Protein AF-A0A522IJ16-F1 (afdb_monomer_lite)

Foldseek 3Di:
DDDDDDDDDDDDPDPDPPPVPALLCVCVVDVVLVVQQPPPPAQVVPDDPLQCVVVVVLCVPFPADPVLLVVLSGRWRKGKDWDFLVVLLVSVQVLVVVVCVVPPDDDDPDRVLVVLLVVADQDPADPPSGHAFEAANGPEGGLDQSNVSSNCVVVVPRIGIHMRTPVVSSVVSSVVSCVVPCPDDDDDDDVPVSRDHPDRPPPD

pLDDT: mean 70.95, std 18.94, range [29.95, 93.25]

Structure (mmCIF, N/CA/C/O backbone):
data_AF-A0A522IJ16-F1
#
_entry.id   AF-A0A522IJ16-F1
#
loop_
_atom_site.group_PDB
_atom_site.id
_atom_site.type_symbol
_atom_site.label_atom_id
_atom_site.label_alt_id
_atom_site.label_comp_id
_atom_site.label_asym_id
_atom_site.label_entity_id
_atom_site.label_seq_id
_atom_site.pdbx_PDB_ins_code
_atom_site.Cartn_x
_atom_site.Cartn_y
_atom_site.Cartn_z
_atom_site.occupancy
_atom_site.B_iso_or_equiv
_atom_site.auth_seq_id
_atom_site.auth_comp_id
_atom_site.auth_asym_id
_atom_site.auth_atom_id
_atom_site.pdbx_PDB_model_num
ATOM 1 N N . MET A 1 1 ? 36.813 -36.414 56.634 1.00 36.94 1 MET A N 1
ATOM 2 C CA . MET A 1 1 ? 36.873 -37.207 55.386 1.00 36.94 1 MET A CA 1
ATOM 3 C C . MET A 1 1 ? 35.462 -37.205 54.805 1.00 36.94 1 MET A C 1
ATOM 5 O O . MET A 1 1 ? 34.571 -37.672 55.492 1.00 36.94 1 MET A O 1
ATOM 9 N N . HIS A 1 2 ? 35.191 -36.342 53.813 1.00 34.03 2 HIS A N 1
ATOM 10 C CA . HIS A 1 2 ? 35.091 -36.705 52.377 1.00 34.03 2 HIS A CA 1
ATOM 11 C C . HIS A 1 2 ? 33.813 -37.549 52.124 1.00 34.03 2 HIS A C 1
ATOM 13 O O . HIS A 1 2 ? 33.687 -38.596 52.734 1.00 34.03 2 HIS A O 1
ATOM 19 N N . THR A 1 3 ? 32.799 -37.188 51.321 1.00 37.34 3 THR A N 1
ATOM 20 C CA . THR A 1 3 ? 32.792 -36.503 50.014 1.00 37.34 3 THR A CA 1
ATOM 21 C C . THR A 1 3 ? 31.362 -36.110 49.573 1.00 37.34 3 THR A C 1
ATOM 23 O O . THR A 1 3 ? 30.386 -36.773 49.904 1.00 37.34 3 THR A O 1
ATOM 26 N N . THR A 1 4 ? 31.303 -35.034 48.786 1.00 39.72 4 THR A N 1
ATOM 27 C CA . THR A 1 4 ? 30.224 -34.382 48.013 1.00 39.72 4 THR A CA 1
ATOM 28 C C . THR A 1 4 ? 29.735 -35.141 46.758 1.00 39.72 4 THR A C 1
ATOM 30 O O . THR A 1 4 ? 30.566 -35.746 46.089 1.00 39.72 4 THR A O 1
ATOM 33 N N . ARG A 1 5 ? 28.454 -34.969 46.354 1.00 33.03 5 ARG A N 1
ATOM 34 C CA . ARG A 1 5 ? 27.893 -34.709 44.977 1.00 33.03 5 ARG A CA 1
ATOM 35 C C . ARG A 1 5 ? 26.446 -35.240 44.875 1.00 33.03 5 ARG A C 1
ATOM 37 O O . ARG A 1 5 ? 26.219 -36.391 45.206 1.00 33.03 5 ARG A O 1
ATOM 44 N N . ASN A 1 6 ? 25.417 -34.427 44.609 1.00 35.53 6 ASN A N 1
ATOM 45 C CA . ASN A 1 6 ? 25.005 -33.665 43.404 1.00 35.53 6 ASN A CA 1
ATOM 46 C C . ASN A 1 6 ? 24.199 -34.466 42.364 1.00 35.53 6 ASN A C 1
ATOM 48 O O . ASN A 1 6 ? 24.673 -35.476 41.857 1.00 35.53 6 ASN A O 1
ATOM 52 N N . GLY A 1 7 ? 23.076 -33.862 41.947 1.00 29.95 7 GLY A N 1
ATOM 53 C CA . GLY A 1 7 ? 22.317 -34.140 40.719 1.00 29.95 7 GLY A CA 1
ATOM 54 C C . GLY A 1 7 ? 20.888 -34.608 41.024 1.00 29.95 7 GLY A C 1
ATOM 55 O O . GLY A 1 7 ? 20.718 -35.570 41.750 1.00 29.95 7 GLY A O 1
ATOM 56 N N . GLN A 1 8 ? 19.800 -34.021 40.529 1.00 34.81 8 GLN A N 1
ATOM 57 C CA . GLN A 1 8 ? 19.629 -33.010 39.493 1.00 34.81 8 GLN A CA 1
ATOM 58 C C . GLN A 1 8 ? 18.161 -32.553 39.591 1.00 34.81 8 GLN A C 1
ATOM 60 O O . GLN A 1 8 ? 17.248 -33.356 39.412 1.00 34.81 8 GLN A O 1
ATOM 65 N N . VAL A 1 9 ? 17.925 -31.288 39.946 1.00 38.62 9 VAL A N 1
ATOM 66 C CA . VAL A 1 9 ? 16.587 -30.679 39.924 1.00 38.62 9 VAL A CA 1
ATOM 67 C C . VAL 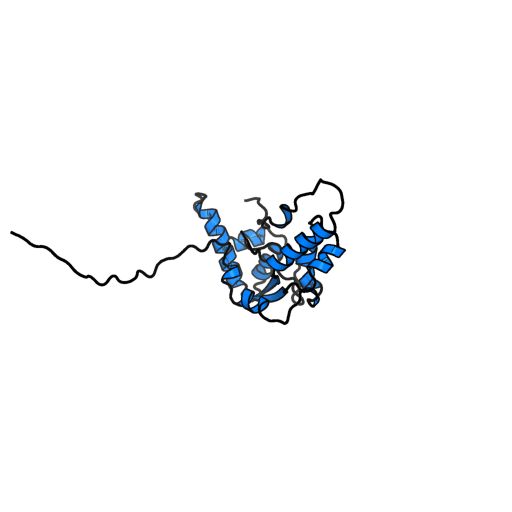A 1 9 ? 16.238 -30.431 38.460 1.00 38.62 9 VAL A C 1
ATOM 69 O O . VAL A 1 9 ? 17.007 -29.788 37.744 1.00 38.62 9 VAL A O 1
ATOM 72 N N . GLY A 1 10 ? 15.108 -30.979 38.012 1.00 32.16 10 GLY A N 1
ATOM 73 C CA . GLY A 1 10 ? 14.567 -30.738 36.680 1.00 32.16 10 GLY A CA 1
ATOM 74 C C . GLY A 1 10 ? 14.309 -29.248 36.483 1.00 32.16 10 GLY A C 1
ATOM 75 O O . GLY A 1 10 ? 13.382 -28.687 37.061 1.00 32.16 10 GLY A O 1
ATOM 76 N N . LEU A 1 11 ? 15.159 -28.610 35.682 1.00 34.31 11 LEU A N 1
ATOM 77 C CA . LEU A 1 11 ? 14.944 -27.262 35.181 1.00 34.31 11 LEU A CA 1
ATOM 78 C C . LEU A 1 11 ? 13.770 -27.303 34.201 1.00 34.31 11 LEU A C 1
ATOM 80 O O . LEU A 1 11 ? 13.870 -27.843 33.102 1.00 34.31 11 LEU A O 1
ATOM 84 N N . ILE A 1 12 ? 12.653 -26.730 34.635 1.00 39.81 12 ILE A N 1
ATOM 85 C CA . ILE A 1 12 ? 11.551 -26.296 33.781 1.00 39.81 12 ILE A CA 1
ATOM 86 C C . ILE A 1 12 ? 12.147 -25.305 32.769 1.00 39.81 12 ILE A C 1
ATOM 88 O O . ILE A 1 12 ? 12.744 -24.315 33.201 1.00 39.81 12 ILE A O 1
ATOM 92 N N . PRO A 1 13 ? 12.031 -25.508 31.446 1.00 33.66 13 PRO A N 1
ATOM 93 C CA . PRO A 1 13 ? 12.407 -24.463 30.513 1.00 33.66 13 PRO A CA 1
ATOM 94 C C . PRO A 1 13 ? 11.393 -23.323 30.644 1.00 33.66 13 PRO A C 1
ATOM 96 O O . PRO A 1 13 ? 10.226 -23.455 30.271 1.00 33.66 13 PRO A O 1
ATOM 99 N N . SER A 1 14 ? 11.855 -22.209 31.219 1.00 32.25 14 SER A N 1
ATOM 100 C CA . SER A 1 14 ? 11.163 -20.924 31.262 1.00 32.25 14 SER A CA 1
ATOM 101 C C . SER A 1 14 ? 10.708 -20.520 29.863 1.00 32.25 14 SER A C 1
ATOM 103 O O . SER A 1 14 ? 11.465 -19.988 29.052 1.00 32.25 14 SER A O 1
ATOM 105 N N . ARG A 1 15 ? 9.423 -20.744 29.603 1.00 38.94 15 ARG A N 1
ATOM 106 C CA . ARG A 1 15 ? 8.639 -20.046 28.593 1.00 38.94 15 ARG A CA 1
ATOM 107 C C . ARG A 1 15 ? 8.547 -18.594 29.050 1.00 38.94 15 ARG A C 1
ATOM 109 O O . ARG A 1 15 ? 7.742 -18.314 29.923 1.00 38.94 15 ARG A O 1
ATOM 116 N N . ASN A 1 16 ? 9.463 -17.748 28.577 1.00 38.44 16 ASN A N 1
ATOM 117 C CA . ASN A 1 16 ? 9.361 -16.282 28.482 1.00 38.44 16 ASN A CA 1
ATOM 118 C C . ASN A 1 16 ? 10.686 -15.713 27.947 1.00 38.44 16 ASN A C 1
ATOM 120 O O . ASN A 1 16 ? 11.332 -14.880 28.574 1.00 38.44 16 ASN A O 1
ATOM 124 N N . GLN A 1 17 ? 11.104 -16.158 26.761 1.00 33.03 17 GLN A N 1
ATOM 125 C CA . GLN A 1 17 ? 11.897 -15.288 25.898 1.00 33.03 17 GLN A CA 1
ATOM 126 C C . GLN A 1 17 ? 10.906 -14.547 25.012 1.00 33.03 17 GLN A C 1
ATOM 128 O O . GLN A 1 17 ? 10.634 -14.935 23.882 1.00 33.03 17 GLN A O 1
ATOM 133 N N . SER A 1 18 ? 10.329 -13.487 25.578 1.00 42.16 18 SER A N 1
ATOM 134 C CA . SER A 1 18 ? 9.818 -12.393 24.766 1.00 42.16 18 SER A CA 1
ATOM 135 C C . SER A 1 18 ? 11.054 -11.697 24.207 1.00 42.16 18 SER A C 1
ATOM 137 O O . SER A 1 18 ? 11.568 -10.735 24.774 1.00 42.16 18 SER A O 1
ATOM 139 N N . THR A 1 19 ? 11.629 -12.268 23.147 1.00 35.78 19 THR A N 1
ATOM 140 C CA . THR A 1 19 ? 12.484 -11.488 22.266 1.00 35.78 19 THR A CA 1
ATOM 141 C C . THR A 1 19 ? 11.562 -10.419 21.723 1.00 35.78 19 THR A C 1
ATOM 143 O O . THR A 1 19 ? 10.692 -10.733 20.911 1.00 35.78 19 THR A O 1
ATOM 146 N N . ALA A 1 20 ? 11.692 -9.197 22.238 1.00 40.16 20 ALA A N 1
ATOM 147 C CA . ALA A 1 20 ? 11.126 -8.019 21.616 1.00 40.16 20 ALA A CA 1
ATOM 148 C C . ALA A 1 20 ? 11.633 -8.026 20.174 1.00 40.16 20 ALA A C 1
ATOM 150 O O . ALA A 1 20 ? 12.765 -7.628 19.895 1.00 40.16 20 ALA A O 1
ATOM 151 N N . GLN A 1 21 ? 10.841 -8.607 19.270 1.00 42.06 21 GLN A N 1
ATOM 152 C CA . GLN A 1 21 ? 11.113 -8.485 17.860 1.00 42.06 21 GLN A CA 1
ATOM 153 C C . GLN A 1 21 ? 11.040 -6.989 17.601 1.00 42.06 21 GLN A C 1
ATOM 155 O O . GLN A 1 21 ? 10.051 -6.356 17.988 1.00 42.06 21 GLN A O 1
ATOM 160 N N . PRO A 1 22 ? 12.094 -6.390 17.030 1.00 43.59 22 PRO A N 1
ATOM 161 C CA . PRO A 1 22 ? 12.022 -4.989 16.696 1.00 43.59 22 PRO A CA 1
ATOM 162 C C . PRO A 1 22 ? 10.791 -4.810 15.806 1.00 43.59 22 PRO A C 1
ATOM 164 O O . PRO A 1 22 ? 10.509 -5.654 14.949 1.00 43.59 22 PRO A O 1
ATOM 167 N N . ALA A 1 23 ? 10.067 -3.706 15.985 1.00 47.56 23 ALA A N 1
ATOM 168 C CA . ALA A 1 23 ? 8.929 -3.344 15.141 1.00 47.56 23 ALA A CA 1
ATOM 169 C C . ALA A 1 23 ? 9.292 -3.262 13.638 1.00 47.56 23 ALA A C 1
ATOM 171 O O . ALA A 1 23 ? 8.434 -2.987 12.819 1.00 47.56 23 ALA A O 1
ATOM 172 N N . SER A 1 24 ? 10.550 -3.522 13.262 1.00 47.50 24 SER A N 1
ATOM 173 C CA . SER A 1 24 ? 11.057 -3.731 11.907 1.00 47.50 24 SER A CA 1
ATOM 174 C C . SER A 1 24 ? 10.927 -5.169 11.364 1.00 47.50 24 SER A C 1
ATOM 176 O O . SER A 1 24 ? 11.396 -5.426 10.263 1.00 47.50 24 SER A O 1
ATOM 178 N N . ALA A 1 25 ? 10.351 -6.126 12.105 1.00 57.16 25 ALA A N 1
ATOM 179 C CA . ALA A 1 25 ? 10.204 -7.525 11.662 1.00 57.16 25 ALA A CA 1
ATOM 180 C C . ALA A 1 25 ? 8.749 -8.023 11.591 1.00 57.16 25 ALA A C 1
ATOM 182 O O . ALA A 1 25 ? 8.512 -9.152 11.163 1.00 57.16 25 ALA A O 1
ATOM 183 N N . TRP A 1 26 ? 7.765 -7.202 11.972 1.00 63.16 26 TRP A N 1
ATOM 184 C CA . TRP A 1 26 ? 6.361 -7.633 12.028 1.00 63.16 26 TRP A CA 1
ATOM 185 C C . TRP A 1 26 ? 5.838 -8.086 10.659 1.00 63.16 26 TRP A C 1
ATOM 187 O O . TRP A 1 26 ? 5.116 -9.074 10.570 1.00 63.16 26 TRP A O 1
ATOM 197 N N . LEU A 1 27 ? 6.261 -7.403 9.589 1.00 62.72 27 LEU A N 1
ATOM 198 C CA . LEU A 1 27 ? 5.858 -7.720 8.225 1.00 62.72 27 LEU A CA 1
ATOM 199 C C . LEU A 1 27 ? 6.423 -9.066 7.759 1.00 62.72 27 LEU A C 1
ATOM 201 O O . LEU A 1 27 ? 5.730 -9.830 7.095 1.00 62.72 27 LEU A O 1
ATOM 205 N N . LEU A 1 28 ? 7.657 -9.377 8.168 1.00 58.66 28 LEU A N 1
ATOM 206 C CA . LEU A 1 28 ? 8.299 -10.672 7.926 1.00 58.66 28 LEU A CA 1
ATOM 207 C C . LEU A 1 28 ? 7.640 -11.799 8.739 1.00 58.66 28 LEU A C 1
ATOM 209 O O . LEU A 1 28 ? 7.697 -12.956 8.336 1.00 58.66 28 LEU A O 1
ATOM 213 N N . GLY A 1 29 ? 7.000 -11.466 9.864 1.00 61.59 29 GLY A N 1
ATOM 214 C CA . GLY A 1 29 ? 6.191 -12.387 10.666 1.00 61.59 29 GLY A CA 1
ATOM 215 C C . GLY A 1 29 ? 4.735 -12.523 10.204 1.00 61.59 29 GLY A C 1
ATOM 216 O O . GLY A 1 29 ? 4.014 -13.373 10.726 1.00 61.59 29 GLY A O 1
ATOM 217 N N . TYR A 1 30 ? 4.278 -11.714 9.240 1.00 70.25 30 TYR A N 1
ATOM 218 C CA . TYR A 1 30 ? 2.892 -11.733 8.783 1.00 70.25 30 TYR A CA 1
ATOM 219 C C . TYR A 1 30 ? 2.711 -12.743 7.647 1.00 70.25 30 TYR A C 1
ATOM 221 O O . TYR A 1 30 ? 2.973 -12.451 6.479 1.00 70.25 30 TYR A O 1
ATOM 229 N N . ALA A 1 31 ? 2.236 -13.942 7.995 1.00 72.19 31 ALA A N 1
ATOM 230 C CA . ALA A 1 31 ? 2.107 -15.067 7.066 1.00 72.19 31 ALA A CA 1
ATOM 231 C C . ALA A 1 31 ? 1.357 -14.698 5.777 1.00 72.19 31 ALA A C 1
ATOM 233 O O . ALA A 1 31 ? 1.830 -15.012 4.694 1.00 72.19 31 ALA A O 1
ATOM 234 N N . ALA A 1 32 ? 0.262 -13.935 5.864 1.00 72.94 32 ALA A N 1
ATOM 235 C CA . ALA A 1 32 ? -0.500 -13.546 4.678 1.00 72.94 32 ALA A CA 1
ATOM 236 C C . ALA A 1 32 ? 0.289 -12.646 3.705 1.00 72.94 32 ALA A C 1
ATOM 238 O O . ALA A 1 32 ? 0.038 -12.698 2.505 1.00 72.94 32 ALA A O 1
ATOM 239 N N . PHE A 1 33 ? 1.259 -11.856 4.184 1.00 75.94 33 PHE A N 1
ATOM 240 C CA . PHE A 1 33 ? 2.145 -11.079 3.311 1.00 75.94 33 PHE A CA 1
ATOM 241 C C . PHE A 1 33 ? 3.130 -11.991 2.576 1.00 75.94 33 PHE A C 1
ATOM 243 O O . PHE A 1 33 ? 3.295 -11.878 1.362 1.00 75.94 33 PHE A O 1
ATOM 250 N N . HIS A 1 34 ? 3.753 -12.924 3.299 1.00 75.94 34 HIS A N 1
ATOM 251 C CA . HIS A 1 34 ? 4.685 -13.879 2.708 1.00 75.94 34 HIS A CA 1
ATOM 252 C C . HIS A 1 34 ? 3.973 -14.827 1.734 1.00 75.94 34 HIS A C 1
ATOM 254 O O . HIS A 1 34 ? 4.401 -14.973 0.593 1.00 75.94 34 HIS A O 1
ATOM 260 N N . ASP A 1 35 ? 2.846 -15.407 2.142 1.00 80.88 35 ASP A N 1
ATOM 261 C CA . ASP A 1 35 ? 2.037 -16.302 1.316 1.00 80.88 35 ASP A CA 1
ATOM 262 C C . ASP A 1 35 ? 1.568 -15.613 0.035 1.00 80.88 35 ASP A C 1
ATOM 264 O O . ASP A 1 35 ? 1.556 -16.228 -1.029 1.00 80.88 35 ASP A O 1
ATOM 268 N N . ALA A 1 36 ? 1.219 -14.326 0.109 1.00 79.81 36 ALA A N 1
ATOM 269 C CA . ALA A 1 36 ? 0.825 -13.561 -1.065 1.00 79.81 36 ALA A CA 1
ATOM 270 C C . ALA A 1 36 ? 1.977 -13.345 -2.053 1.00 79.81 36 ALA A C 1
ATOM 272 O O . ALA A 1 36 ? 1.740 -13.379 -3.255 1.00 79.81 36 ALA A O 1
ATOM 273 N N . LEU A 1 37 ? 3.215 -13.176 -1.574 1.00 77.00 37 LEU A N 1
ATOM 274 C CA . LEU A 1 37 ? 4.395 -13.089 -2.442 1.00 77.00 37 LEU A CA 1
ATOM 275 C C . LEU A 1 37 ? 4.842 -14.449 -2.997 1.00 77.00 37 LEU A C 1
ATOM 277 O O . LEU A 1 37 ? 5.465 -14.487 -4.054 1.00 77.00 37 LEU A O 1
ATOM 281 N N . GLN A 1 38 ? 4.553 -15.553 -2.302 1.00 76.88 38 GLN A N 1
ATOM 282 C CA . GLN A 1 38 ? 4.917 -16.909 -2.741 1.00 76.88 38 GLN A CA 1
ATOM 283 C C . GLN A 1 38 ? 3.935 -17.508 -3.753 1.00 76.88 38 GLN A C 1
ATOM 285 O O . GLN A 1 38 ? 4.279 -18.462 -4.449 1.00 76.88 38 GLN A O 1
ATOM 290 N N . ARG A 1 39 ? 2.714 -16.974 -3.856 1.00 72.38 39 ARG A N 1
ATOM 291 C CA . ARG A 1 39 ? 1.779 -17.367 -4.915 1.00 72.38 39 ARG A CA 1
ATOM 292 C C . ARG A 1 39 ? 2.340 -16.879 -6.250 1.00 72.38 39 ARG A C 1
ATOM 294 O O . ARG A 1 39 ? 2.534 -15.684 -6.444 1.00 72.38 39 ARG A O 1
ATOM 301 N N . GLU A 1 40 ? 2.587 -17.807 -7.172 1.00 55.81 40 GLU A N 1
ATOM 302 C CA . GLU A 1 40 ? 3.226 -17.582 -8.485 1.00 55.81 40 GLU A CA 1
ATOM 303 C C . GLU A 1 40 ? 2.465 -16.610 -9.418 1.00 55.81 40 GLU A C 1
ATOM 305 O O . GLU A 1 40 ? 2.885 -16.366 -10.546 1.00 55.81 40 GLU A O 1
ATOM 310 N N . GLU A 1 41 ? 1.342 -16.048 -8.973 1.00 56.62 41 GLU A N 1
ATOM 311 C CA . GLU A 1 41 ? 0.333 -15.423 -9.826 1.00 56.62 41 GLU A CA 1
ATOM 312 C C . GLU A 1 41 ? 0.452 -13.908 -10.003 1.00 56.62 41 GLU A C 1
ATOM 314 O O . GLU A 1 41 ? -0.291 -13.335 -10.797 1.00 56.62 41 GLU A O 1
ATOM 319 N N . THR A 1 42 ? 1.342 -13.218 -9.292 1.00 70.56 42 THR A N 1
ATOM 320 C CA . THR A 1 42 ? 1.261 -11.754 -9.258 1.00 70.56 42 THR A CA 1
ATOM 321 C C . THR A 1 42 ? 2.583 -11.081 -9.588 1.00 70.56 42 THR A C 1
ATOM 323 O O . THR A 1 42 ? 3.353 -10.687 -8.713 1.00 70.56 42 THR A O 1
ATOM 326 N N . ASP A 1 43 ? 2.829 -10.939 -10.890 1.00 84.38 43 ASP A N 1
ATOM 327 C CA . ASP A 1 43 ? 3.769 -9.960 -11.431 1.00 84.38 43 ASP A CA 1
ATOM 328 C C . ASP A 1 43 ? 3.214 -8.545 -11.218 1.00 84.38 43 ASP A C 1
ATOM 330 O O . ASP A 1 43 ? 2.047 -8.263 -11.510 1.00 84.38 43 ASP A O 1
ATOM 334 N N . PHE A 1 44 ? 4.064 -7.629 -10.757 1.00 88.06 44 PHE A N 1
ATOM 335 C CA . PHE A 1 44 ? 3.734 -6.218 -10.620 1.00 88.06 44 PHE A CA 1
ATOM 336 C C . PHE A 1 44 ? 3.174 -5.663 -11.932 1.00 88.06 44 PHE A C 1
ATOM 338 O O . PHE A 1 44 ? 2.212 -4.896 -11.911 1.00 88.06 44 PHE A O 1
ATOM 345 N N . GLY A 1 45 ? 3.720 -6.088 -13.077 1.00 85.19 45 GLY A N 1
ATOM 346 C CA . GLY A 1 45 ? 3.247 -5.724 -14.412 1.00 85.19 45 GLY A CA 1
ATOM 347 C C . GLY A 1 45 ? 1.778 -6.071 -14.681 1.00 85.19 45 GLY A C 1
ATOM 348 O O . GLY A 1 45 ? 1.104 -5.317 -15.387 1.00 85.19 45 GLY A O 1
ATOM 349 N N . ALA A 1 46 ? 1.234 -7.114 -14.055 1.00 87.00 46 ALA A N 1
ATOM 350 C CA . ALA A 1 46 ? -0.155 -7.546 -14.221 1.00 87.00 46 ALA A CA 1
ATOM 351 C C . ALA A 1 46 ? -1.154 -6.795 -13.319 1.00 87.00 46 ALA A C 1
ATOM 353 O O . ALA A 1 46 ? -2.362 -6.857 -13.548 1.00 87.00 46 ALA A O 1
ATOM 354 N N . LEU A 1 47 ? -0.680 -6.048 -12.314 1.00 88.75 47 LEU A N 1
ATOM 355 C CA . LEU A 1 47 ? -1.565 -5.384 -11.354 1.00 88.75 47 LEU A CA 1
ATOM 356 C C . LEU A 1 47 ? -2.399 -4.251 -11.989 1.00 88.75 47 LEU A C 1
ATOM 358 O O . LEU A 1 47 ? -1.935 -3.561 -12.908 1.00 88.75 47 LEU A O 1
ATOM 362 N N . PRO A 1 48 ? -3.608 -3.972 -11.473 1.00 89.56 48 PRO A N 1
ATOM 363 C CA . PRO A 1 48 ? -4.392 -2.824 -11.913 1.00 89.56 48 PRO A CA 1
ATOM 364 C C . PRO A 1 48 ? -3.653 -1.488 -11.701 1.00 89.56 48 PRO A C 1
ATOM 366 O O . PRO A 1 48 ? -2.917 -1.340 -10.721 1.00 89.56 48 PRO A O 1
ATOM 369 N N . PRO A 1 49 ? -3.879 -0.464 -12.548 1.00 89.12 49 PRO A N 1
ATOM 370 C CA . PRO A 1 49 ? -3.186 0.821 -12.428 1.00 89.12 49 PRO A CA 1
ATOM 371 C C . PRO A 1 49 ? -3.300 1.472 -11.043 1.00 89.12 49 PRO A C 1
ATOM 373 O O . PRO A 1 49 ? -2.300 1.947 -10.513 1.00 89.12 49 PRO A O 1
ATOM 376 N N . TYR A 1 50 ? -4.482 1.439 -10.416 1.00 86.56 50 TYR A N 1
ATOM 377 C CA . TYR A 1 50 ? -4.703 2.047 -9.096 1.00 86.56 50 TYR A CA 1
ATOM 378 C C . TYR A 1 50 ? -3.868 1.394 -7.980 1.00 86.56 50 TYR A C 1
ATOM 380 O O . TYR A 1 50 ? -3.475 2.070 -7.031 1.00 86.56 50 TYR A O 1
ATOM 388 N N . VAL A 1 51 ? -3.545 0.104 -8.125 1.00 90.50 51 VAL A N 1
ATOM 389 C CA . VAL A 1 51 ? -2.688 -0.652 -7.200 1.00 90.50 51 VAL A CA 1
ATOM 390 C C . VAL A 1 51 ? -1.224 -0.266 -7.378 1.00 90.50 51 VAL A C 1
ATOM 392 O O . VAL A 1 51 ? -0.499 -0.141 -6.398 1.00 90.50 51 VAL A O 1
ATOM 395 N N . LYS A 1 52 ? -0.790 -0.037 -8.621 1.00 89.88 52 LYS A N 1
ATOM 396 C CA . LYS A 1 52 ? 0.598 0.312 -8.962 1.00 89.88 52 LYS A CA 1
ATOM 397 C C . LYS A 1 52 ? 0.975 1.738 -8.570 1.00 89.88 52 LYS A C 1
ATOM 399 O O . LYS A 1 52 ? 2.141 2.008 -8.289 1.00 89.88 52 LYS A O 1
ATOM 404 N N . LEU A 1 53 ? 0.0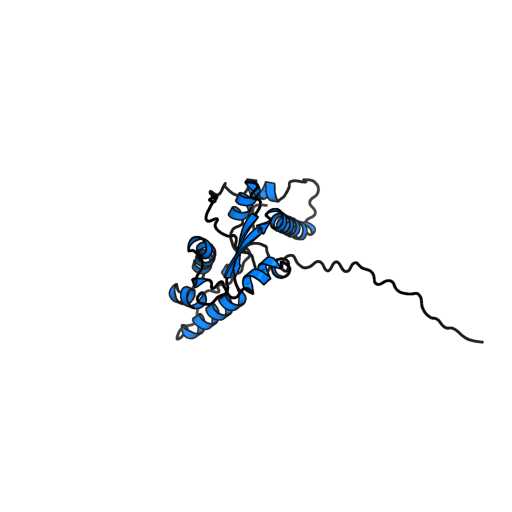04 2.657 -8.592 1.00 88.38 53 LEU A N 1
ATOM 405 C CA . LEU A 1 53 ? 0.228 4.096 -8.423 1.00 88.38 53 LEU A CA 1
ATOM 406 C C . LEU A 1 53 ? 1.088 4.468 -7.204 1.00 88.38 53 LEU A C 1
ATOM 408 O O . LEU A 1 53 ? 1.983 5.289 -7.389 1.00 88.38 53 LEU A O 1
ATOM 412 N N . PRO A 1 54 ? 0.880 3.902 -6.001 1.00 87.31 54 PRO A N 1
ATOM 413 C CA . PRO A 1 54 ? 1.733 4.191 -4.852 1.00 87.31 54 PRO A CA 1
ATOM 414 C C . PRO A 1 54 ? 3.221 3.902 -5.121 1.00 87.31 54 PRO A C 1
ATOM 416 O O . PRO A 1 54 ? 4.087 4.757 -4.949 1.00 87.31 54 PRO A O 1
ATOM 419 N N . VAL A 1 55 ? 3.535 2.722 -5.668 1.00 88.44 55 VAL A N 1
ATOM 420 C CA . VAL A 1 55 ? 4.931 2.342 -5.952 1.00 88.44 55 VAL A CA 1
ATOM 421 C C . VAL A 1 55 ? 5.526 3.264 -7.007 1.00 88.44 55 VAL A C 1
ATOM 423 O O . VAL A 1 55 ? 6.632 3.768 -6.833 1.00 88.44 55 VAL A O 1
ATOM 426 N N . LEU A 1 56 ? 4.769 3.555 -8.068 1.00 88.25 56 LEU A N 1
ATOM 427 C CA . LEU A 1 56 ? 5.212 4.465 -9.122 1.00 88.25 56 LEU A CA 1
ATOM 428 C C . LEU A 1 56 ? 5.456 5.887 -8.601 1.00 88.25 56 LEU A C 1
ATOM 430 O O . LEU A 1 56 ? 6.449 6.499 -8.977 1.00 88.25 56 LEU A O 1
ATOM 434 N N . ARG A 1 57 ? 4.595 6.410 -7.718 1.00 85.19 57 ARG A N 1
ATOM 435 C CA . ARG A 1 57 ? 4.780 7.730 -7.091 1.00 85.19 57 ARG A CA 1
ATOM 436 C C . ARG A 1 57 ? 6.041 7.776 -6.247 1.00 85.19 57 ARG A C 1
ATOM 438 O O . ARG A 1 57 ? 6.783 8.750 -6.326 1.00 85.19 57 ARG A O 1
ATOM 445 N N . ARG A 1 58 ? 6.308 6.720 -5.477 1.00 81.44 58 ARG A N 1
ATOM 446 C CA . ARG A 1 58 ? 7.531 6.645 -4.679 1.00 81.44 58 ARG A CA 1
ATOM 447 C C . ARG A 1 58 ? 8.780 6.577 -5.557 1.00 81.44 58 ARG A C 1
ATOM 449 O O . ARG A 1 58 ? 9.738 7.301 -5.305 1.00 81.44 58 ARG A O 1
ATOM 456 N N . LEU A 1 59 ? 8.754 5.770 -6.615 1.00 83.25 59 LEU A N 1
ATOM 457 C CA . LEU A 1 59 ? 9.872 5.665 -7.556 1.00 83.25 59 LEU A CA 1
ATOM 458 C C . LEU A 1 59 ? 10.069 6.939 -8.389 1.00 83.25 59 LEU A C 1
ATOM 460 O O . LEU A 1 59 ? 11.202 7.253 -8.734 1.00 83.25 59 LEU A O 1
ATOM 464 N N . ALA A 1 60 ? 9.012 7.710 -8.657 1.00 80.50 60 ALA A N 1
ATOM 465 C CA . ALA A 1 60 ? 9.117 9.011 -9.319 1.00 80.50 60 ALA A CA 1
ATOM 466 C C . ALA A 1 60 ? 9.877 10.054 -8.478 1.00 80.50 60 ALA A C 1
ATOM 468 O O . ALA A 1 60 ? 10.440 10.990 -9.036 1.00 80.50 60 ALA A O 1
ATOM 469 N N . GLY A 1 61 ? 9.925 9.887 -7.151 1.00 70.81 61 GLY A N 1
ATOM 470 C CA . GLY A 1 61 ? 10.767 10.695 -6.263 1.00 70.81 61 GLY A CA 1
ATOM 471 C C . GLY A 1 61 ? 12.257 10.331 -6.311 1.00 70.81 61 GLY A C 1
ATOM 472 O O . GLY A 1 61 ? 13.069 11.000 -5.679 1.00 70.81 61 GLY A O 1
ATOM 473 N N . CYS A 1 62 ? 12.628 9.275 -7.039 1.00 70.50 62 CYS A N 1
ATOM 474 C CA . CYS A 1 62 ? 14.008 8.834 -7.202 1.00 70.50 62 CYS A CA 1
ATOM 475 C C . CYS A 1 62 ? 14.586 9.347 -8.527 1.00 70.50 62 CYS A C 1
ATOM 477 O O . CYS A 1 62 ? 13.865 9.522 -9.507 1.00 70.50 62 CYS A O 1
ATOM 479 N N . ALA A 1 63 ? 15.910 9.498 -8.603 1.00 72.06 63 ALA A N 1
ATOM 480 C CA . ALA A 1 63 ? 16.619 9.880 -9.830 1.00 72.06 63 ALA A CA 1
ATOM 481 C C . ALA A 1 63 ? 16.733 8.717 -10.846 1.00 72.06 63 ALA A C 1
ATOM 483 O O . ALA A 1 63 ? 17.789 8.499 -11.441 1.00 72.06 63 ALA A O 1
ATOM 484 N N . PHE A 1 64 ? 15.665 7.933 -11.020 1.00 76.69 64 PHE A N 1
ATOM 485 C CA . PHE A 1 64 ? 15.587 6.868 -12.016 1.00 76.69 64 PHE A CA 1
ATOM 486 C C . PHE A 1 64 ? 14.868 7.360 -13.268 1.00 76.69 64 PHE A C 1
ATOM 488 O O . PHE A 1 64 ? 13.904 8.121 -13.203 1.00 76.69 64 PHE A O 1
ATOM 495 N N . THR A 1 65 ? 15.298 6.876 -14.431 1.00 79.50 65 THR A N 1
ATOM 496 C CA . THR A 1 65 ? 14.564 7.139 -15.671 1.00 79.50 65 THR A CA 1
ATOM 497 C C . THR A 1 65 ? 13.252 6.338 -15.694 1.00 79.50 65 THR A C 1
ATOM 499 O O . THR A 1 65 ? 13.221 5.201 -15.207 1.00 79.50 65 THR A O 1
ATOM 502 N N . PRO A 1 66 ? 12.162 6.860 -16.287 1.00 79.31 66 PRO A N 1
ATOM 503 C CA . PRO A 1 66 ? 10.899 6.123 -16.383 1.00 79.31 66 PRO A CA 1
ATOM 504 C C . PRO A 1 66 ? 11.038 4.754 -17.068 1.00 79.31 66 PRO A C 1
ATOM 506 O O . PRO A 1 66 ? 10.404 3.785 -16.655 1.00 79.31 66 PRO A O 1
ATOM 509 N N . SER A 1 67 ? 11.910 4.648 -18.075 1.00 79.75 67 SER A N 1
ATOM 510 C CA . SER A 1 67 ? 12.214 3.389 -18.763 1.00 79.75 67 SER A CA 1
ATOM 511 C C . SER A 1 67 ? 12.920 2.385 -17.850 1.00 79.75 67 SER A C 1
ATOM 513 O O . SER A 1 67 ? 12.502 1.231 -17.797 1.00 79.75 67 SER A O 1
ATOM 515 N N . SER A 1 68 ? 13.929 2.808 -17.077 1.00 79.75 68 SER A N 1
ATOM 516 C CA . SER A 1 68 ? 14.600 1.919 -16.114 1.00 79.75 68 SER A CA 1
ATOM 517 C C . SER A 1 68 ? 13.655 1.424 -15.019 1.00 79.75 68 SER A C 1
ATOM 519 O O . SER A 1 68 ? 13.748 0.271 -14.609 1.00 79.75 68 SER A O 1
ATOM 521 N N . VAL A 1 69 ? 12.714 2.267 -14.576 1.00 83.44 69 VAL A N 1
ATOM 522 C CA . VAL A 1 69 ? 11.696 1.880 -13.588 1.00 83.44 69 VAL A CA 1
ATOM 523 C C . VAL A 1 69 ? 10.766 0.809 -14.156 1.00 83.44 69 VAL A C 1
ATOM 525 O O . VAL A 1 69 ? 10.536 -0.206 -13.506 1.00 83.44 69 VAL A O 1
ATOM 528 N N . LEU A 1 70 ? 10.269 0.995 -15.381 1.00 82.56 70 LEU A N 1
ATOM 529 C CA . LEU A 1 70 ? 9.402 0.014 -16.042 1.00 82.56 70 LEU A CA 1
ATOM 530 C C . LEU A 1 70 ? 10.097 -1.337 -16.242 1.00 82.56 70 LEU A C 1
ATOM 532 O O . LEU A 1 70 ? 9.492 -2.375 -15.983 1.00 82.56 70 LEU A O 1
ATOM 536 N N . VAL A 1 71 ? 11.366 -1.326 -16.663 1.00 84.69 71 VAL A N 1
ATOM 537 C CA . VAL A 1 71 ? 12.162 -2.552 -16.827 1.00 84.69 71 VAL A CA 1
ATOM 538 C C . VAL A 1 71 ? 12.393 -3.237 -15.481 1.00 84.69 71 VAL A C 1
ATOM 540 O O . VAL A 1 71 ? 12.221 -4.448 -15.384 1.00 84.69 71 VAL A O 1
ATOM 543 N N . ALA A 1 72 ? 12.736 -2.480 -14.435 1.00 85.56 72 ALA A N 1
ATOM 544 C CA . ALA A 1 72 ? 12.982 -3.046 -13.113 1.00 85.56 72 ALA A CA 1
ATOM 545 C C . ALA A 1 72 ? 11.726 -3.686 -12.504 1.00 85.56 72 ALA A C 1
ATOM 547 O O . ALA A 1 72 ? 11.831 -4.742 -11.887 1.00 85.56 72 ALA A O 1
ATOM 548 N N . LEU A 1 73 ? 10.554 -3.076 -12.710 1.00 86.75 73 LEU A N 1
ATOM 549 C CA . LEU A 1 73 ? 9.268 -3.563 -12.202 1.00 86.75 73 LEU A CA 1
ATOM 550 C C . LEU A 1 73 ? 8.753 -4.814 -12.928 1.00 86.75 73 LEU A C 1
ATOM 552 O O . LEU A 1 73 ? 7.937 -5.538 -12.364 1.00 86.75 73 LEU A O 1
ATOM 556 N N . ASN A 1 74 ? 9.193 -5.075 -14.160 1.00 84.88 74 ASN A N 1
ATOM 557 C CA . ASN A 1 74 ? 8.711 -6.208 -14.948 1.00 84.88 74 ASN A CA 1
ATOM 558 C C . ASN A 1 74 ? 9.229 -7.541 -14.392 1.00 84.88 74 ASN A C 1
ATOM 560 O O . ASN A 1 74 ? 10.427 -7.801 -14.457 1.00 84.88 74 ASN A O 1
ATOM 564 N N . GLY A 1 75 ? 8.361 -8.409 -13.876 1.00 82.31 75 GLY A N 1
ATOM 565 C CA . GLY A 1 75 ? 8.746 -9.661 -13.223 1.00 82.31 75 GLY A CA 1
ATOM 566 C C . GLY A 1 75 ? 9.144 -9.489 -11.755 1.00 82.31 75 GLY A C 1
ATOM 567 O O . GLY A 1 75 ? 9.806 -10.368 -11.203 1.00 82.31 75 GLY A O 1
ATOM 568 N N . VAL A 1 76 ? 8.790 -8.359 -11.133 1.00 88.69 76 VAL A N 1
ATOM 569 C CA . VAL A 1 76 ? 8.823 -8.197 -9.673 1.00 88.69 76 VAL A CA 1
ATOM 570 C C . VAL A 1 76 ? 7.533 -8.766 -9.117 1.00 88.69 76 VAL A C 1
ATOM 572 O O . VAL A 1 76 ? 6.449 -8.381 -9.546 1.00 88.69 76 VAL A O 1
ATOM 575 N N . ARG A 1 77 ? 7.633 -9.658 -8.133 1.00 89.38 77 ARG A N 1
ATOM 576 C CA . ARG A 1 77 ? 6.444 -10.190 -7.467 1.00 89.38 77 ARG A CA 1
ATOM 577 C C . ARG A 1 77 ? 5.792 -9.096 -6.639 1.00 89.38 77 ARG A C 1
ATOM 579 O O . ARG A 1 77 ? 6.456 -8.442 -5.835 1.00 89.38 77 ARG A O 1
ATOM 586 N N . ALA A 1 78 ? 4.497 -8.901 -6.824 1.00 89.38 78 ALA A N 1
ATOM 587 C CA . ALA A 1 78 ? 3.730 -7.988 -6.004 1.00 89.38 78 ALA A CA 1
ATOM 588 C C . ALA A 1 78 ? 2.259 -8.382 -5.957 1.00 89.38 78 ALA A C 1
ATOM 590 O O . ALA A 1 78 ? 1.661 -8.585 -7.001 1.00 89.38 78 ALA A O 1
ATOM 591 N N . ALA A 1 79 ? 1.662 -8.411 -4.770 1.00 89.38 79 ALA A N 1
ATOM 592 C CA . ALA A 1 79 ? 0.292 -8.858 -4.557 1.00 89.38 79 ALA A CA 1
ATOM 593 C C . ALA A 1 79 ? -0.534 -7.799 -3.821 1.00 89.38 79 ALA A C 1
ATOM 595 O O . ALA A 1 79 ? -0.124 -7.280 -2.781 1.00 89.38 79 ALA A O 1
ATOM 596 N N . TYR A 1 80 ? -1.724 -7.506 -4.343 1.00 89.69 80 TYR A N 1
ATOM 597 C CA . TYR A 1 80 ? -2.733 -6.743 -3.612 1.00 89.69 80 TYR A CA 1
ATOM 598 C C . TYR A 1 80 ? -3.411 -7.668 -2.600 1.00 89.69 80 TYR A C 1
ATOM 600 O O . TYR A 1 80 ? -3.991 -8.684 -2.986 1.00 89.69 80 TYR A O 1
ATOM 608 N N . ILE A 1 81 ? -3.351 -7.313 -1.320 1.00 87.69 81 ILE A N 1
ATOM 609 C CA . ILE A 1 81 ? -3.937 -8.092 -0.230 1.00 87.69 81 ILE A CA 1
ATOM 610 C C . ILE A 1 81 ? -4.818 -7.218 0.648 1.00 87.69 81 ILE A C 1
ATOM 612 O O . ILE A 1 81 ? -4.583 -6.024 0.804 1.00 87.69 81 ILE A O 1
ATOM 616 N N . GLU A 1 82 ? -5.816 -7.842 1.252 1.00 89.75 82 GLU A N 1
ATOM 617 C CA . GLU A 1 82 ? -6.692 -7.222 2.234 1.00 89.75 82 GLU A CA 1
ATOM 618 C C . GLU A 1 82 ? -6.352 -7.792 3.604 1.00 89.75 82 GLU A C 1
ATOM 620 O O . GLU A 1 82 ? -6.327 -9.011 3.780 1.00 89.75 82 GLU A O 1
ATOM 625 N N . VAL A 1 83 ? -6.062 -6.921 4.568 1.00 86.31 83 VAL A N 1
ATOM 626 C CA . VAL A 1 83 ? -5.696 -7.333 5.929 1.00 86.31 83 VAL A CA 1
ATOM 627 C C . VAL A 1 83 ? -6.606 -6.682 6.947 1.00 86.31 83 VAL A C 1
ATOM 629 O O . VAL A 1 83 ? -7.034 -5.549 6.748 1.00 86.31 83 VAL A O 1
ATOM 632 N N . GLY A 1 84 ? -6.879 -7.378 8.050 1.00 88.12 84 GLY A N 1
ATOM 633 C CA . GLY A 1 84 ? -7.723 -6.850 9.118 1.00 88.12 84 GLY A CA 1
ATOM 634 C C . GLY A 1 84 ? -7.191 -5.516 9.640 1.00 88.12 84 GLY A C 1
ATOM 635 O O . GLY A 1 84 ? -6.035 -5.420 10.062 1.00 88.12 84 GLY A O 1
ATOM 636 N N . THR A 1 85 ? -8.042 -4.492 9.634 1.00 90.31 85 THR A N 1
ATOM 637 C CA . THR A 1 85 ? -7.678 -3.137 10.066 1.00 90.31 85 THR A CA 1
ATOM 638 C C . THR A 1 85 ? -7.157 -3.136 11.502 1.00 90.31 85 THR A C 1
ATOM 640 O O . THR A 1 85 ? -6.153 -2.486 11.793 1.00 90.31 85 THR A O 1
ATOM 643 N N . SER A 1 86 ? -7.773 -3.933 12.382 1.00 88.44 86 SER A N 1
ATOM 644 C CA . SER A 1 86 ? -7.355 -4.095 13.779 1.00 88.44 86 SER A CA 1
ATOM 645 C C . SER A 1 86 ? -5.926 -4.624 13.914 1.00 88.44 86 SER A C 1
ATOM 647 O O . SER A 1 86 ? -5.171 -4.116 14.737 1.00 88.44 86 SER A O 1
ATOM 649 N N . SER A 1 87 ? -5.518 -5.582 13.075 1.00 84.31 87 SER A N 1
ATOM 650 C CA . SER A 1 87 ? -4.162 -6.143 13.119 1.00 84.31 87 SER A CA 1
ATOM 651 C C . SER A 1 87 ? -3.105 -5.093 12.783 1.00 84.31 87 SER A C 1
ATOM 653 O O . SER A 1 87 ? -2.065 -5.025 13.429 1.00 84.31 87 SER A O 1
ATOM 655 N N . VAL A 1 88 ? -3.374 -4.234 11.798 1.00 86.12 88 VAL A N 1
ATOM 656 C CA . VAL A 1 88 ? -2.443 -3.153 11.437 1.00 86.12 88 VAL A CA 1
ATOM 657 C C . VAL A 1 88 ? -2.474 -2.031 12.475 1.00 86.12 88 VAL A C 1
ATOM 659 O O . VAL A 1 88 ? -1.428 -1.491 12.825 1.00 86.12 88 VAL A O 1
ATOM 662 N N . ALA A 1 89 ? -3.646 -1.724 13.030 1.00 89.19 89 ALA A N 1
ATOM 663 C CA . ALA A 1 89 ? -3.801 -0.775 14.127 1.00 89.19 89 ALA A CA 1
ATOM 664 C C . ALA A 1 89 ? -2.996 -1.179 15.376 1.00 89.19 89 ALA A C 1
ATOM 666 O O . ALA A 1 89 ? -2.345 -0.331 15.981 1.00 89.19 89 ALA A O 1
ATOM 667 N N . GLU A 1 90 ? -2.986 -2.460 15.748 1.00 85.88 90 GLU A N 1
ATOM 668 C CA . GLU A 1 90 ? -2.165 -2.975 16.854 1.00 85.88 90 GLU A CA 1
ATOM 669 C C . GLU A 1 90 ? -0.667 -2.774 16.610 1.00 85.88 90 GLU A C 1
ATOM 671 O O . GLU A 1 90 ? 0.041 -2.289 17.494 1.00 85.88 90 GLU A O 1
ATOM 676 N N . VAL A 1 91 ? -0.191 -3.074 15.399 1.00 83.12 91 VAL A N 1
ATOM 677 C CA . VAL A 1 91 ? 1.207 -2.839 15.010 1.00 83.12 91 VAL A CA 1
ATOM 678 C C . VAL A 1 91 ? 1.558 -1.355 15.104 1.00 83.12 91 VAL A C 1
ATOM 680 O O . VAL A 1 91 ? 2.625 -1.009 15.610 1.00 83.12 91 VAL A O 1
ATOM 683 N N . VAL A 1 92 ? 0.655 -0.475 14.663 1.00 85.94 92 VAL A N 1
ATOM 684 C CA . VAL A 1 92 ? 0.835 0.980 14.746 1.00 85.94 92 VAL A CA 1
ATOM 685 C C . VAL A 1 92 ? 0.949 1.438 16.188 1.00 85.94 92 VAL A C 1
ATOM 687 O O . VAL A 1 92 ? 1.917 2.115 16.528 1.00 85.94 92 VAL A O 1
ATOM 690 N N . ARG A 1 93 ? 0.034 1.013 17.059 1.00 86.31 93 ARG A N 1
ATOM 691 C CA . ARG A 1 93 ? 0.110 1.346 18.486 1.00 86.31 93 ARG A CA 1
ATOM 692 C C . ARG A 1 93 ? 1.412 0.850 19.108 1.00 86.31 93 ARG A C 1
ATOM 694 O O . ARG A 1 93 ? 2.104 1.629 19.754 1.00 86.31 93 ARG A O 1
ATOM 701 N N . HIS A 1 94 ? 1.794 -0.401 18.850 1.00 82.25 94 HIS A N 1
ATOM 702 C CA . HIS A 1 94 ? 3.033 -0.973 19.378 1.00 82.25 94 HIS A CA 1
ATOM 703 C C . HIS A 1 94 ? 4.281 -0.216 18.902 1.00 82.25 94 HIS A C 1
ATOM 705 O O . HIS A 1 94 ? 5.198 0.017 19.690 1.00 82.25 94 HIS A O 1
ATOM 711 N N . TYR A 1 95 ? 4.323 0.189 17.629 1.00 80.19 95 TYR A N 1
ATOM 712 C CA . TYR A 1 95 ? 5.412 0.992 17.076 1.00 80.19 95 TYR A CA 1
ATOM 713 C C . TYR A 1 95 ? 5.606 2.287 17.875 1.00 80.19 95 TYR A C 1
ATOM 715 O O . TYR A 1 95 ? 6.701 2.526 18.384 1.00 80.19 95 TYR A O 1
ATOM 723 N N . PHE A 1 96 ? 4.536 3.058 18.090 1.00 79.12 96 PHE A N 1
ATOM 724 C CA . PHE A 1 96 ? 4.608 4.308 18.852 1.00 79.12 96 PHE A CA 1
ATOM 725 C C . PHE A 1 96 ? 4.887 4.093 20.342 1.00 79.12 96 PHE A C 1
ATOM 727 O O . PHE A 1 96 ? 5.659 4.847 20.926 1.00 79.12 96 PHE A O 1
ATOM 734 N N . SER A 1 97 ? 4.348 3.039 20.963 1.00 78.31 97 SER A N 1
ATOM 735 C CA . SER A 1 97 ? 4.684 2.702 22.354 1.00 78.31 97 SER A CA 1
ATOM 736 C C . SER A 1 97 ? 6.163 2.340 22.524 1.00 78.31 97 SER A C 1
ATOM 738 O O . SER A 1 97 ? 6.770 2.666 23.541 1.00 78.31 97 SER A O 1
ATOM 740 N N . SER A 1 98 ? 6.765 1.685 21.527 1.00 70.88 98 SER A N 1
ATOM 741 C CA . SER A 1 98 ? 8.189 1.340 21.557 1.00 70.88 98 SER A CA 1
ATOM 742 C C . SER A 1 98 ? 9.112 2.551 21.380 1.00 70.88 98 SER A C 1
ATOM 744 O O . SER A 1 98 ? 10.213 2.549 21.927 1.00 70.88 98 SER A O 1
ATOM 746 N N . GLU A 1 99 ? 8.659 3.595 20.677 1.00 64.88 99 GLU A N 1
ATOM 747 C CA . GLU A 1 99 ? 9.380 4.870 20.553 1.00 64.88 99 GLU A CA 1
ATOM 748 C C . GLU A 1 99 ? 9.194 5.761 21.797 1.00 64.88 99 GLU A C 1
ATOM 750 O O . GLU A 1 99 ? 10.155 6.382 22.253 1.00 64.88 99 GLU A O 1
ATOM 755 N N . ALA A 1 100 ? 7.997 5.761 22.397 1.00 61.44 100 ALA A N 1
ATOM 756 C CA . ALA A 1 100 ? 7.650 6.571 23.568 1.00 61.44 100 ALA A CA 1
ATOM 757 C C . ALA A 1 100 ? 8.323 6.116 24.876 1.00 61.44 100 ALA A C 1
ATOM 759 O O . ALA A 1 100 ? 8.556 6.941 25.750 1.00 61.44 100 ALA A O 1
ATOM 760 N N . ASN A 1 101 ? 8.725 4.845 25.009 1.00 54.72 101 ASN A N 1
ATOM 761 C CA . ASN A 1 101 ? 9.459 4.350 26.189 1.00 54.72 101 ASN A CA 1
ATOM 762 C C . ASN A 1 101 ? 10.856 4.990 26.394 1.00 54.72 101 ASN A C 1
ATOM 764 O O . ASN A 1 101 ? 11.539 4.650 27.357 1.00 54.72 101 ASN A O 1
ATOM 768 N N . ASN A 1 102 ? 11.288 5.900 25.511 1.00 51.56 102 ASN A N 1
ATOM 769 C CA . ASN A 1 102 ? 12.477 6.743 25.689 1.00 51.56 102 ASN A CA 1
ATOM 770 C C . ASN A 1 102 ? 12.163 8.175 26.164 1.00 51.56 102 ASN A C 1
ATOM 772 O O . ASN A 1 102 ? 13.096 8.933 26.427 1.00 51.56 102 ASN A O 1
ATOM 776 N N . ALA A 1 103 ? 10.890 8.561 26.263 1.00 51.47 103 ALA A N 1
ATOM 777 C CA . ALA A 1 103 ? 10.469 9.881 26.710 1.00 51.47 103 ALA A CA 1
ATOM 778 C C . ALA A 1 103 ? 9.561 9.738 27.938 1.00 51.47 103 ALA A C 1
ATOM 780 O O . ALA A 1 103 ? 8.439 9.247 27.845 1.00 51.47 103 ALA A O 1
ATOM 781 N N . ASP A 1 104 ? 10.056 10.174 29.098 1.00 51.47 104 ASP A N 1
ATOM 782 C CA . ASP A 1 104 ? 9.246 10.358 30.302 1.00 51.47 104 ASP A CA 1
ATOM 783 C C . ASP A 1 104 ? 8.115 11.355 30.006 1.00 51.47 104 ASP A C 1
ATOM 785 O O . ASP A 1 104 ? 8.304 12.570 30.068 1.00 51.47 104 ASP A O 1
ATOM 789 N N . ALA A 1 105 ? 6.927 10.855 29.675 1.00 48.28 105 ALA A N 1
ATOM 790 C CA . ALA A 1 105 ? 5.727 11.668 29.559 1.00 48.28 105 ALA A CA 1
ATOM 791 C C . ALA A 1 105 ? 4.550 10.932 30.195 1.00 48.28 105 ALA A C 1
ATOM 793 O O . ALA A 1 105 ? 3.934 10.024 29.637 1.00 48.28 105 ALA A O 1
ATOM 794 N N . ALA A 1 106 ? 4.275 11.340 31.428 1.00 46.44 106 ALA A N 1
ATOM 795 C CA . ALA A 1 106 ? 3.096 10.970 32.168 1.00 46.44 106 ALA A CA 1
ATOM 796 C C . ALA A 1 106 ? 1.836 11.591 31.532 1.00 46.44 106 ALA A C 1
ATOM 798 O O . ALA A 1 106 ? 1.790 12.787 31.263 1.00 46.44 106 ALA A O 1
ATOM 799 N N . ASN A 1 107 ? 0.778 10.780 31.481 1.00 48.47 107 ASN A N 1
ATOM 800 C CA . ASN A 1 107 ? -0.584 11.191 31.831 1.00 48.47 107 ASN A CA 1
ATOM 801 C C . ASN A 1 107 ? -1.483 11.888 30.787 1.00 48.47 107 ASN A C 1
ATOM 803 O O . ASN A 1 107 ? -2.236 12.781 31.159 1.00 48.47 107 ASN A O 1
ATOM 807 N N . GLU A 1 108 ? -1.540 11.389 29.551 1.00 49.81 108 GLU A N 1
ATOM 808 C CA . GLU A 1 108 ? -2.742 11.514 28.705 1.00 49.81 108 GLU A CA 1
ATOM 809 C C . GLU A 1 108 ? -2.925 10.236 27.872 1.00 49.81 108 GLU A C 1
ATOM 811 O O . GLU A 1 108 ? -2.093 9.888 27.039 1.00 49.81 108 GLU A O 1
ATOM 816 N N . THR A 1 109 ? -3.990 9.475 28.138 1.00 54.53 109 THR A N 1
ATOM 817 C CA . THR A 1 109 ? -4.300 8.205 27.450 1.00 54.53 109 THR A CA 1
ATOM 818 C C . THR A 1 109 ? -5.094 8.463 26.168 1.00 54.53 109 THR A C 1
ATOM 820 O O . THR A 1 109 ? -6.139 7.862 25.943 1.00 54.53 109 THR A O 1
ATOM 823 N N . THR A 1 110 ? -4.643 9.401 25.342 1.00 65.75 110 THR A N 1
ATOM 824 C CA . THR A 1 110 ? -5.251 9.626 24.026 1.00 65.75 110 THR A CA 1
ATOM 825 C C . THR A 1 110 ? -4.802 8.494 23.103 1.00 65.75 110 THR A C 1
ATOM 827 O O . THR A 1 110 ? -3.601 8.222 23.009 1.00 65.75 110 THR A O 1
ATOM 830 N N . ASP A 1 111 ? -5.737 7.783 22.456 1.00 84.00 111 ASP A N 1
ATOM 831 C CA . ASP A 1 111 ? -5.363 6.732 21.501 1.00 84.00 111 ASP A CA 1
ATOM 832 C C . ASP A 1 111 ? -4.576 7.387 20.362 1.00 84.00 111 ASP A C 1
ATOM 834 O O . ASP A 1 111 ? -5.064 8.289 19.683 1.00 84.00 111 ASP A O 1
ATOM 838 N N . ILE A 1 112 ? -3.341 6.934 20.140 1.00 86.38 112 ILE A N 1
ATOM 839 C CA . ILE A 1 112 ? -2.458 7.476 19.103 1.00 86.38 112 ILE A CA 1
ATOM 840 C C . ILE A 1 112 ? -3.125 7.468 17.722 1.00 86.38 112 ILE A C 1
ATOM 842 O O . ILE A 1 112 ? -2.856 8.345 16.906 1.00 86.38 112 ILE A O 1
ATOM 846 N N . LEU A 1 113 ? -4.023 6.515 17.454 1.00 87.94 113 LEU A N 1
ATOM 847 C CA . LEU A 1 113 ? -4.775 6.479 16.200 1.00 87.94 113 LEU A CA 1
ATOM 848 C C . LEU A 1 113 ? -5.811 7.602 16.096 1.00 87.94 113 LEU A C 1
ATOM 850 O O . LEU A 1 113 ? -5.986 8.143 15.007 1.00 87.94 113 LEU A O 1
ATOM 854 N N . GLU A 1 114 ? -6.448 7.990 17.203 1.00 88.75 114 GLU A N 1
ATOM 855 C CA . GLU A 1 114 ? -7.348 9.149 17.247 1.00 88.75 114 GLU A CA 1
ATOM 856 C C . GLU A 1 114 ? -6.565 10.443 17.025 1.00 88.75 114 GLU A C 1
ATOM 858 O O . GLU A 1 114 ? -6.979 11.284 16.226 1.00 88.75 114 GLU A O 1
ATOM 863 N N . THR A 1 115 ? -5.387 10.564 17.643 1.00 86.31 115 THR A N 1
ATOM 864 C CA . THR A 1 115 ? -4.482 11.695 17.410 1.00 86.31 115 THR A CA 1
ATOM 865 C C . THR A 1 115 ? -4.072 11.773 15.941 1.00 86.31 115 THR A C 1
ATOM 867 O O . THR A 1 115 ? -4.238 12.814 15.313 1.00 86.31 115 THR A O 1
ATOM 870 N N . LEU A 1 116 ? -3.620 10.661 15.348 1.00 85.56 116 LEU A N 1
ATOM 871 C CA . LEU A 1 116 ? -3.270 10.613 13.925 1.00 85.56 116 LEU A CA 1
ATOM 872 C C . LEU A 1 116 ? -4.474 10.961 13.036 1.00 85.56 116 LEU A C 1
ATOM 874 O O . LEU A 1 116 ? -4.319 11.697 12.063 1.00 85.56 116 LEU A O 1
ATOM 878 N N . ALA A 1 117 ? -5.675 10.483 13.369 1.00 86.12 117 ALA A N 1
ATOM 879 C CA . ALA A 1 117 ? -6.904 10.822 12.652 1.00 86.12 117 ALA A CA 1
ATOM 880 C C . ALA A 1 117 ? -7.244 12.313 12.707 1.00 86.12 117 ALA A C 1
ATOM 882 O O . ALA A 1 117 ? -7.732 12.847 11.714 1.00 86.12 117 ALA A O 1
ATOM 883 N N . ALA A 1 118 ? -6.945 12.990 13.815 1.00 84.75 118 ALA A N 1
ATOM 884 C CA . ALA A 1 118 ? -7.102 14.435 13.924 1.00 84.75 118 ALA A CA 1
ATOM 885 C C . ALA A 1 118 ? -6.034 15.210 13.127 1.00 84.75 118 ALA A C 1
ATOM 887 O O . ALA A 1 118 ? -6.326 16.281 12.594 1.00 84.75 118 ALA A O 1
ATOM 888 N N . THR A 1 119 ? -4.811 14.680 13.019 1.00 82.69 119 THR A N 1
ATOM 889 C CA . THR A 1 119 ? -3.702 15.331 12.298 1.00 82.69 119 THR A CA 1
ATOM 890 C C . THR A 1 119 ? -3.824 15.202 10.781 1.00 82.69 119 THR A C 1
ATOM 892 O O . THR A 1 119 ? -3.450 16.112 10.038 1.00 82.69 119 THR A O 1
ATOM 895 N N . PHE A 1 120 ? -4.320 14.0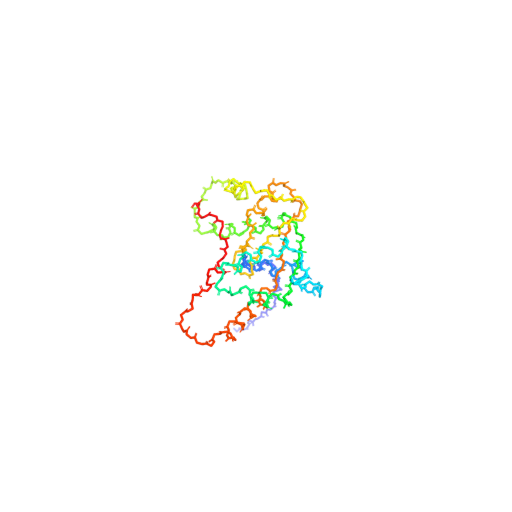67 10.287 1.00 75.69 120 PHE A N 1
ATOM 896 C CA . PHE A 1 120 ? -4.462 13.855 8.853 1.00 75.69 120 PHE A CA 1
ATOM 897 C C . PHE A 1 120 ? -5.730 14.533 8.322 1.00 75.69 120 PHE A C 1
ATOM 899 O O . PHE A 1 120 ? -6.826 14.246 8.801 1.00 75.69 120 PHE A O 1
ATOM 906 N N . PRO A 1 121 ? -5.635 15.370 7.269 1.00 73.38 121 PRO A N 1
ATOM 907 C CA . PRO A 1 121 ? -6.835 15.874 6.622 1.00 73.38 121 PRO A CA 1
ATOM 908 C C . PRO A 1 121 ? -7.648 14.688 6.074 1.00 73.38 121 PRO A C 1
ATOM 910 O O . PRO A 1 121 ? -7.041 13.731 5.570 1.00 73.38 121 PRO A O 1
ATOM 913 N N . PRO A 1 122 ? -8.993 14.736 6.118 1.00 67.94 122 PRO A N 1
ATOM 914 C CA . PRO A 1 122 ? -9.828 13.653 5.612 1.00 67.94 122 PRO A CA 1
ATOM 915 C C . PRO A 1 122 ? -9.462 13.325 4.161 1.00 67.94 122 PRO A C 1
ATOM 917 O O . PRO A 1 122 ? -9.635 14.157 3.266 1.00 67.94 122 PRO A O 1
ATOM 920 N N . ALA A 1 123 ? -8.927 12.127 3.909 1.00 73.25 123 ALA A N 1
ATOM 921 C CA . ALA A 1 123 ? -8.706 11.683 2.541 1.00 73.25 123 ALA A CA 1
ATOM 922 C C . ALA A 1 123 ? -10.010 11.132 1.972 1.00 73.25 123 ALA A C 1
ATOM 924 O O . ALA A 1 123 ? -10.727 10.372 2.620 1.00 73.25 123 ALA A O 1
ATOM 925 N N . VAL A 1 124 ? -10.287 11.443 0.710 1.00 77.38 124 VAL A N 1
ATOM 926 C CA . VAL A 1 124 ? -11.329 10.732 -0.027 1.00 77.38 124 VAL A CA 1
ATOM 927 C C . VAL A 1 124 ? -10.722 9.429 -0.536 1.00 77.38 124 VAL A C 1
ATOM 929 O O . VAL A 1 124 ? -10.025 9.409 -1.551 1.00 77.38 124 VAL A O 1
ATOM 932 N N . VAL A 1 125 ? -10.960 8.337 0.191 1.00 80.94 125 VAL A N 1
ATOM 933 C CA . VAL A 1 125 ? -10.633 6.980 -0.268 1.00 80.94 125 VAL A CA 1
ATOM 934 C C . VAL A 1 125 ? -11.898 6.302 -0.799 1.00 80.94 125 VAL A C 1
ATOM 936 O O . VAL A 1 125 ? -12.927 6.294 -0.112 1.00 80.94 125 VAL A O 1
ATOM 939 N N . PRO A 1 126 ? -11.873 5.738 -2.018 1.00 83.12 126 PRO A N 1
ATOM 940 C CA . PRO A 1 126 ? -13.059 5.114 -2.586 1.00 83.12 126 PRO A CA 1
ATOM 941 C C . PRO A 1 126 ? -13.442 3.852 -1.793 1.00 83.12 126 PRO A C 1
ATOM 943 O O . PRO A 1 126 ? -12.626 3.278 -1.072 1.00 83.12 126 PRO A O 1
ATOM 946 N N . LEU A 1 127 ? -14.706 3.431 -1.898 1.00 83.31 127 LEU A N 1
ATOM 947 C CA . LEU A 1 127 ? -15.183 2.166 -1.313 1.00 83.31 127 LEU A CA 1
ATOM 948 C C . LEU A 1 127 ? -14.805 0.955 -2.181 1.00 83.31 127 LEU A C 1
ATOM 950 O O . LEU A 1 127 ? -14.605 -0.139 -1.670 1.00 83.31 127 LEU A O 1
ATOM 954 N N . VAL A 1 128 ? -14.667 1.168 -3.491 1.00 83.50 128 VAL A N 1
ATOM 955 C CA . VAL A 1 128 ? -14.237 0.173 -4.484 1.00 83.50 128 VAL A CA 1
ATOM 956 C C . VAL A 1 128 ? -12.894 0.579 -5.081 1.00 83.50 128 VAL A C 1
ATOM 958 O O . VAL A 1 128 ? -12.578 1.766 -5.107 1.00 83.50 128 VAL A O 1
ATOM 961 N N . ALA A 1 129 ? -12.107 -0.386 -5.569 1.00 85.25 129 ALA A N 1
ATOM 962 C CA . ALA A 1 129 ? -10.767 -0.130 -6.117 1.00 85.25 129 ALA A CA 1
ATOM 963 C C . ALA A 1 129 ? -9.894 0.703 -5.155 1.00 85.25 129 ALA A C 1
ATOM 965 O O . ALA A 1 129 ? -9.305 1.725 -5.514 1.00 85.25 129 ALA A O 1
ATOM 966 N N . ARG A 1 130 ? -9.878 0.281 -3.888 1.00 89.75 130 ARG A N 1
ATOM 967 C CA . ARG A 1 130 ? -9.205 0.988 -2.801 1.00 89.75 130 ARG A CA 1
ATOM 968 C C . ARG A 1 130 ? -7.699 1.009 -3.052 1.00 89.75 130 ARG A C 1
ATOM 970 O O . ARG A 1 130 ? -7.092 -0.029 -3.304 1.00 89.75 130 ARG A O 1
ATOM 977 N N . SER A 1 131 ? -7.082 2.187 -2.998 1.00 90.00 131 SER A N 1
ATOM 978 C CA . SER A 1 131 ? -5.632 2.296 -3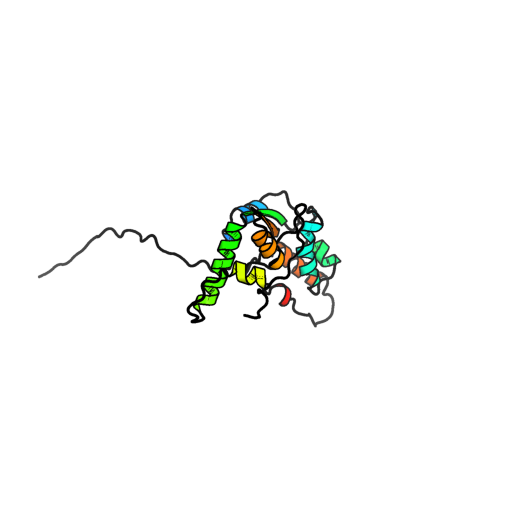.191 1.00 90.00 131 SER A CA 1
ATOM 979 C C . SER A 1 131 ? -4.886 1.680 -2.003 1.00 90.00 131 SER A C 1
ATOM 981 O O . SER A 1 131 ? -5.174 2.060 -0.861 1.00 90.00 131 SER A O 1
ATOM 983 N N . PRO A 1 132 ? -3.909 0.788 -2.239 1.00 91.94 132 PRO A N 1
ATOM 984 C CA . PRO A 1 132 ? -3.219 0.079 -1.170 1.00 91.94 132 PRO A CA 1
ATOM 985 C C . PRO A 1 132 ? -2.270 0.983 -0.382 1.00 91.94 132 PRO A C 1
ATOM 987 O O . PRO A 1 132 ? -1.712 1.948 -0.913 1.00 91.94 132 PRO A O 1
ATOM 990 N N . CYS A 1 133 ? -2.043 0.663 0.886 1.00 91.00 133 CYS A N 1
ATOM 991 C CA . CYS A 1 133 ? -0.904 1.176 1.638 1.00 91.00 133 CYS A CA 1
ATOM 992 C C . CYS A 1 133 ? 0.355 0.369 1.284 1.00 91.00 133 CYS A C 1
ATOM 994 O O . CYS A 1 133 ? 0.287 -0.832 1.012 1.00 91.00 133 CYS A O 1
ATOM 996 N N . LEU A 1 134 ? 1.507 1.040 1.270 1.00 88.12 134 LEU A N 1
ATOM 997 C CA . LEU A 1 134 ? 2.803 0.408 1.043 1.00 88.12 134 LEU A CA 1
ATOM 998 C C . LEU A 1 134 ? 3.505 0.233 2.372 1.00 88.12 134 LEU A C 1
ATOM 1000 O O . LEU A 1 134 ? 3.769 1.220 3.059 1.00 88.12 134 LEU A O 1
ATOM 1004 N N . LEU A 1 135 ? 3.830 -1.005 2.713 1.00 79.69 135 LEU A N 1
ATOM 1005 C CA . LEU A 1 135 ? 4.531 -1.302 3.951 1.00 79.69 135 LEU A CA 1
ATOM 1006 C C . LEU A 1 135 ? 6.046 -1.196 3.786 1.00 79.69 135 LEU A C 1
ATOM 1008 O O . LEU A 1 135 ? 6.587 -1.476 2.714 1.00 79.69 135 LEU A O 1
ATOM 1012 N N . SER A 1 136 ? 6.709 -0.776 4.863 1.00 74.19 136 SER A N 1
ATOM 1013 C CA . SER A 1 136 ? 8.168 -0.719 4.951 1.00 74.19 136 SER A CA 1
ATOM 1014 C C . SER A 1 136 ? 8.745 -2.118 5.153 1.00 74.19 136 SER A C 1
ATOM 1016 O O . SER A 1 136 ? 8.347 -2.794 6.101 1.00 74.19 136 SER A O 1
ATOM 1018 N N . PRO A 1 137 ? 9.699 -2.561 4.312 1.00 63.81 137 PRO A N 1
ATOM 1019 C CA . PRO A 1 137 ? 10.454 -3.787 4.556 1.00 63.81 137 PRO A CA 1
ATOM 1020 C C . PRO A 1 137 ? 11.525 -3.620 5.653 1.00 63.81 137 PRO A C 1
ATOM 1022 O O . PRO A 1 137 ? 12.195 -4.591 5.991 1.00 63.81 137 PRO A O 1
ATOM 1025 N N . GLY A 1 138 ? 11.733 -2.399 6.171 1.00 64.12 138 GLY A N 1
ATOM 1026 C CA . GLY A 1 138 ? 12.786 -2.057 7.132 1.00 64.12 138 GLY A CA 1
ATOM 1027 C C . GLY A 1 138 ? 12.246 -1.503 8.453 1.00 64.12 138 GLY A C 1
ATOM 1028 O O . GLY A 1 138 ? 11.284 -2.013 9.017 1.00 64.12 138 GLY A O 1
ATOM 1029 N N . ARG A 1 139 ? 12.876 -0.444 8.982 1.00 61.25 139 ARG A N 1
ATOM 1030 C CA . ARG A 1 139 ? 12.307 0.304 10.118 1.00 61.25 139 ARG A CA 1
ATOM 1031 C C . ARG A 1 139 ? 10.991 0.964 9.689 1.00 61.25 139 ARG A C 1
ATOM 1033 O O . ARG A 1 139 ? 10.818 1.270 8.512 1.00 61.25 139 ARG A O 1
ATOM 1040 N N . GLY A 1 140 ? 10.071 1.179 10.625 1.00 70.75 140 GLY A N 1
ATOM 1041 C CA . GLY A 1 140 ? 8.779 1.807 10.341 1.00 70.75 140 GLY A CA 1
ATOM 1042 C C . GLY A 1 140 ? 7.683 0.859 9.855 1.00 70.75 140 GLY A C 1
ATOM 1043 O O . GLY A 1 140 ? 7.888 -0.340 9.702 1.00 70.75 140 GLY A O 1
ATOM 1044 N N . ILE A 1 141 ? 6.500 1.425 9.609 1.00 77.19 141 ILE A N 1
ATOM 1045 C CA . ILE A 1 141 ? 5.306 0.659 9.217 1.00 77.19 141 ILE A CA 1
ATOM 1046 C C . ILE A 1 141 ? 4.986 0.870 7.745 1.00 77.19 141 ILE A C 1
ATOM 1048 O O . ILE A 1 141 ? 4.894 -0.096 6.993 1.00 77.19 141 ILE A O 1
ATOM 1052 N N . PHE A 1 142 ? 4.866 2.129 7.317 1.00 84.12 142 PHE A N 1
ATOM 1053 C CA . PHE A 1 142 ? 4.473 2.485 5.958 1.00 84.12 142 PHE A CA 1
ATOM 1054 C C . PHE A 1 142 ? 5.599 3.221 5.217 1.00 84.12 142 PHE A C 1
ATOM 1056 O O . PHE A 1 142 ? 6.187 4.169 5.735 1.00 84.12 142 PHE A O 1
ATOM 1063 N N . LEU A 1 143 ? 5.858 2.819 3.971 1.00 80.44 143 LEU A N 1
ATOM 1064 C CA . LEU A 1 143 ? 6.594 3.631 2.990 1.00 80.44 143 LEU A CA 1
ATOM 1065 C C . LEU A 1 143 ? 5.694 4.707 2.381 1.00 80.44 143 LEU A C 1
ATOM 1067 O O . LEU A 1 143 ? 6.156 5.790 2.032 1.00 80.44 143 LEU A O 1
ATOM 1071 N N . GLU A 1 144 ? 4.410 4.389 2.227 1.00 84.62 144 GLU A N 1
ATOM 1072 C CA . GLU A 1 144 ? 3.375 5.297 1.748 1.00 84.62 144 GLU A CA 1
ATOM 1073 C C . GLU A 1 144 ? 2.015 4.837 2.282 1.00 84.62 144 GLU A C 1
ATOM 1075 O O . GLU A 1 144 ? 1.756 3.642 2.427 1.00 84.62 144 GLU A O 1
ATOM 1080 N N . GLY A 1 145 ? 1.102 5.782 2.497 1.00 87.81 145 GLY A N 1
ATOM 1081 C CA . GLY A 1 145 ? -0.297 5.464 2.762 1.00 87.81 145 GLY A CA 1
ATOM 1082 C C . GLY A 1 145 ? -0.726 5.626 4.213 1.00 87.81 145 GLY A C 1
ATOM 1083 O O . GLY A 1 145 ? -1.821 5.185 4.527 1.00 87.81 145 GLY A O 1
ATOM 1084 N N . TRP A 1 146 ? 0.047 6.311 5.065 1.00 88.12 146 TRP A N 1
ATOM 1085 C CA . TRP A 1 146 ? -0.392 6.694 6.418 1.00 88.12 146 TRP A CA 1
ATOM 1086 C C . TRP A 1 146 ? -1.783 7.330 6.427 1.00 88.12 146 TRP A C 1
ATOM 1088 O O . TRP A 1 146 ? -2.687 6.829 7.086 1.00 88.12 146 TRP A O 1
ATOM 1098 N N . GLN A 1 147 ? -1.987 8.367 5.612 1.00 88.75 147 GLN A N 1
ATOM 1099 C CA . GLN A 1 147 ? -3.283 9.037 5.495 1.00 88.75 147 GLN A CA 1
ATOM 1100 C C . GLN A 1 147 ? -4.395 8.075 5.036 1.00 88.75 147 GLN A C 1
ATOM 1102 O O . GLN A 1 147 ? -5.521 8.152 5.523 1.00 88.75 147 GLN A O 1
ATOM 1107 N N . ARG A 1 148 ? -4.086 7.137 4.124 1.00 90.88 148 ARG A N 1
ATOM 1108 C CA . ARG A 1 148 ? -5.048 6.122 3.658 1.00 90.88 148 ARG A CA 1
ATOM 1109 C C . ARG A 1 148 ? -5.405 5.149 4.776 1.00 90.88 148 ARG A C 1
ATOM 1111 O O . ARG A 1 148 ? -6.585 4.937 5.013 1.00 90.88 148 ARG A O 1
ATOM 1118 N N . PHE A 1 149 ? -4.407 4.617 5.481 1.00 91.75 149 PHE A N 1
ATOM 1119 C CA . PHE A 1 149 ? -4.598 3.747 6.639 1.00 91.75 149 PHE A CA 1
ATOM 1120 C C . PHE A 1 149 ? -5.495 4.410 7.685 1.00 91.75 149 PHE A C 1
ATOM 1122 O O . PHE A 1 149 ? -6.509 3.833 8.062 1.00 91.75 149 PHE A O 1
ATOM 1129 N N . VAL A 1 150 ? -5.167 5.639 8.081 1.00 91.75 150 VAL A N 1
ATOM 1130 C CA . VAL A 1 150 ? -5.940 6.398 9.070 1.00 91.75 150 VAL A CA 1
ATOM 1131 C C . VAL A 1 150 ? -7.369 6.638 8.591 1.00 91.75 150 VAL A C 1
ATOM 1133 O O . VAL A 1 150 ? -8.305 6.503 9.369 1.00 91.75 150 VAL A O 1
ATOM 1136 N N . THR A 1 151 ? -7.565 6.904 7.298 1.00 91.75 151 THR A N 1
ATOM 1137 C CA . THR A 1 151 ? -8.908 7.067 6.726 1.00 91.75 151 THR A CA 1
ATOM 1138 C C . THR A 1 151 ? -9.707 5.761 6.739 1.00 91.75 151 THR A C 1
ATOM 1140 O O . THR A 1 151 ? -10.879 5.776 7.108 1.00 91.75 151 THR A O 1
ATOM 1143 N N . TYR A 1 152 ? -9.102 4.630 6.356 1.00 92.56 152 TYR A N 1
ATOM 1144 C CA . TYR A 1 152 ? -9.767 3.323 6.415 1.00 92.56 152 TYR A CA 1
ATOM 1145 C C . TYR A 1 152 ? -10.121 2.946 7.858 1.00 92.56 152 TYR A C 1
ATOM 1147 O O . TYR A 1 152 ? -11.236 2.502 8.121 1.00 92.56 152 TYR A O 1
ATOM 1155 N N . TRP A 1 153 ? -9.202 3.192 8.794 1.00 92.44 153 TRP A N 1
ATOM 1156 C CA . TRP A 1 153 ? -9.425 2.978 10.219 1.00 92.44 153 TRP A CA 1
ATOM 1157 C C . TRP A 1 153 ? -10.561 3.854 10.761 1.00 92.44 153 TRP A C 1
ATOM 1159 O O . TRP A 1 153 ? -11.503 3.325 11.339 1.00 92.44 153 TRP A O 1
ATOM 1169 N N . ALA A 1 154 ? -10.539 5.163 10.498 1.00 90.62 154 ALA A N 1
ATOM 1170 C CA . ALA A 1 154 ? -11.554 6.103 10.981 1.00 90.62 154 ALA A CA 1
ATOM 1171 C C . ALA A 1 154 ? -12.952 5.845 10.386 1.00 90.62 154 ALA A C 1
ATOM 1173 O O . ALA A 1 154 ? -13.964 6.180 10.998 1.00 90.62 154 ALA A O 1
ATOM 1174 N N . ARG A 1 155 ? -13.026 5.236 9.195 1.00 90.25 155 ARG A N 1
ATOM 1175 C CA . ARG A 1 155 ? -14.286 4.797 8.573 1.00 90.25 155 ARG A CA 1
ATOM 1176 C C . ARG A 1 155 ? -14.804 3.464 9.134 1.00 90.25 155 ARG A C 1
ATOM 1178 O O . ARG A 1 155 ? -15.896 3.045 8.759 1.00 90.25 155 ARG A O 1
ATOM 1185 N N . ASN A 1 156 ? -14.062 2.821 10.037 1.00 91.69 156 ASN A N 1
ATOM 1186 C CA . ASN A 1 156 ? -14.324 1.470 10.533 1.00 91.69 156 ASN A CA 1
ATOM 1187 C C . ASN A 1 156 ? -14.368 0.418 9.410 1.00 91.69 156 ASN A C 1
ATOM 1189 O O . ASN A 1 156 ? -15.183 -0.505 9.452 1.00 91.69 156 ASN A O 1
ATOM 1193 N N . ASP A 1 157 ? -13.499 0.540 8.399 1.00 93.06 157 ASP A N 1
ATOM 1194 C CA . ASP A 1 157 ? -13.333 -0.528 7.411 1.00 93.06 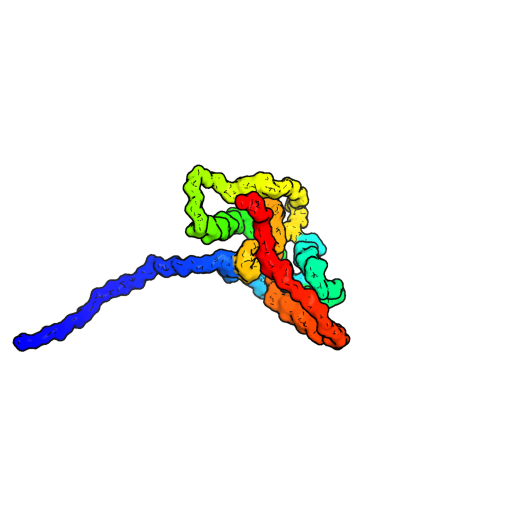157 ASP A CA 1
ATOM 1195 C C . ASP A 1 157 ? -12.823 -1.796 8.113 1.00 93.06 157 ASP A C 1
ATOM 1197 O O . ASP A 1 157 ? -11.866 -1.745 8.886 1.00 93.06 157 ASP A O 1
ATOM 1201 N N . GLU A 1 158 ? -13.415 -2.953 7.808 1.00 93.25 158 GLU A N 1
ATOM 1202 C CA . GLU A 1 158 ? -12.985 -4.244 8.370 1.00 93.25 158 GLU A CA 1
ATOM 1203 C C . GLU A 1 158 ? -11.555 -4.606 7.943 1.00 93.25 158 GLU A C 1
ATOM 1205 O O . GLU A 1 158 ? -10.764 -5.122 8.738 1.00 93.25 158 GLU A O 1
ATOM 1210 N N . THR A 1 159 ? -11.207 -4.285 6.693 1.00 92.19 159 THR A N 1
ATOM 1211 C CA . THR A 1 159 ? -9.877 -4.521 6.131 1.00 92.19 159 THR A CA 1
ATOM 1212 C C . THR A 1 159 ? -9.280 -3.267 5.518 1.00 92.19 159 THR A C 1
ATOM 1214 O O . THR A 1 159 ? -10.004 -2.410 5.004 1.00 92.19 159 THR A O 1
ATOM 1217 N N . ILE A 1 160 ? -7.949 -3.214 5.475 1.00 90.88 160 ILE A N 1
ATOM 1218 C CA . ILE A 1 160 ? -7.206 -2.249 4.675 1.00 90.88 160 ILE A CA 1
ATOM 1219 C C . ILE A 1 160 ? -6.491 -2.940 3.508 1.00 90.88 160 ILE A C 1
ATOM 1221 O O . ILE A 1 160 ? -5.924 -4.027 3.681 1.00 90.88 160 ILE A O 1
ATOM 1225 N N . PRO A 1 161 ? -6.439 -2.284 2.341 1.00 92.12 161 PRO A N 1
ATOM 1226 C CA . PRO A 1 161 ? -5.670 -2.770 1.217 1.00 92.12 161 PRO A CA 1
ATOM 1227 C C . PRO A 1 161 ? -4.182 -2.521 1.439 1.00 92.12 161 PRO A C 1
ATOM 1229 O O . PRO A 1 161 ? -3.758 -1.400 1.731 1.00 92.12 161 PRO A O 1
ATOM 1232 N N . 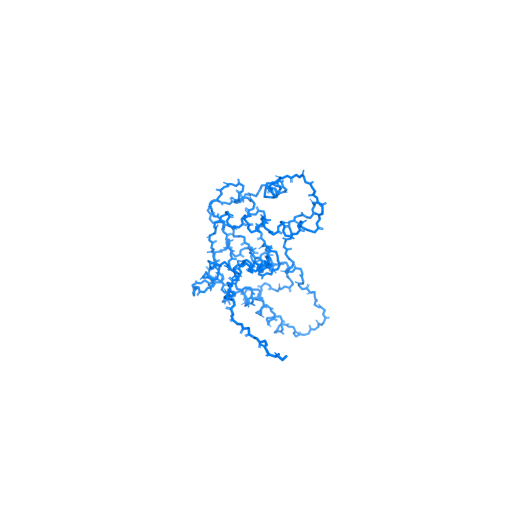LEU A 1 162 ? -3.371 -3.545 1.224 1.00 90.12 162 LEU A N 1
ATOM 1233 C CA . LEU A 1 162 ? -1.921 -3.459 1.190 1.00 90.12 162 LEU A CA 1
ATOM 1234 C C . LEU A 1 162 ? -1.403 -3.967 -0.145 1.00 90.12 162 LEU A C 1
ATOM 1236 O O . LEU A 1 162 ? -1.997 -4.839 -0.775 1.00 90.12 162 LEU A O 1
ATOM 1240 N N . LEU A 1 163 ? -0.259 -3.438 -0.553 1.00 90.50 163 LEU A N 1
ATOM 1241 C CA . LEU A 1 163 ? 0.495 -3.998 -1.659 1.00 90.50 163 LEU A CA 1
ATOM 1242 C C . LEU A 1 163 ? 1.764 -4.628 -1.105 1.00 90.50 163 LEU A C 1
ATOM 1244 O O . LEU A 1 163 ? 2.674 -3.927 -0.654 1.00 90.50 163 LEU A O 1
ATOM 1248 N N . ALA A 1 164 ? 1.808 -5.954 -1.147 1.00 87.81 164 ALA A N 1
ATOM 1249 C CA . ALA A 1 164 ? 3.037 -6.693 -0.952 1.00 87.81 164 ALA A CA 1
ATOM 1250 C C . ALA A 1 164 ? 3.894 -6.541 -2.203 1.00 87.81 164 ALA A C 1
ATOM 1252 O O . ALA A 1 164 ? 3.395 -6.728 -3.306 1.00 87.81 164 ALA A O 1
ATOM 1253 N N . VAL A 1 165 ? 5.162 -6.180 -2.040 1.00 86.75 165 VAL A N 1
ATOM 1254 C CA . VAL A 1 165 ? 6.131 -6.058 -3.132 1.00 86.75 165 VAL A CA 1
ATOM 1255 C C . VAL A 1 165 ? 7.391 -6.786 -2.701 1.00 86.75 165 VAL A C 1
ATOM 1257 O O . VAL A 1 165 ? 7.836 -6.634 -1.561 1.00 86.75 165 VAL A O 1
ATOM 1260 N N . ASP A 1 166 ? 7.980 -7.550 -3.615 1.00 84.38 166 ASP A N 1
ATOM 1261 C CA . ASP A 1 166 ? 9.326 -8.095 -3.475 1.00 84.38 166 ASP A CA 1
ATOM 1262 C C . ASP A 1 166 ? 10.346 -6.965 -3.645 1.00 84.38 166 ASP A C 1
ATOM 1264 O O . ASP A 1 166 ? 10.955 -6.753 -4.697 1.00 84.38 166 ASP A O 1
ATOM 1268 N N . TRP A 1 167 ? 10.443 -6.173 -2.582 1.00 82.06 167 TRP A N 1
ATOM 1269 C CA . TRP A 1 167 ? 11.315 -5.021 -2.491 1.00 82.06 167 TRP A CA 1
ATOM 1270 C C . TRP A 1 167 ? 12.781 -5.379 -2.786 1.00 82.06 167 TRP A C 1
ATOM 1272 O O . TRP A 1 167 ? 13.350 -4.704 -3.641 1.00 82.06 167 TRP A O 1
ATOM 1282 N N . PRO A 1 168 ? 13.384 -6.444 -2.207 1.00 81.44 168 PRO A N 1
ATOM 1283 C CA . PRO A 1 168 ? 14.758 -6.839 -2.532 1.00 81.44 168 PRO A CA 1
ATOM 1284 C C . PRO A 1 168 ? 14.989 -7.033 -4.034 1.00 81.44 168 PRO A C 1
ATOM 1286 O O . PRO A 1 168 ? 15.879 -6.404 -4.600 1.00 81.44 168 PRO A O 1
ATOM 1289 N N . THR A 1 169 ? 14.123 -7.803 -4.704 1.00 85.12 169 THR A N 1
ATOM 1290 C CA . THR A 1 169 ? 14.253 -8.057 -6.148 1.00 85.12 169 THR A CA 1
ATOM 1291 C C . THR A 1 169 ? 14.130 -6.774 -6.970 1.00 85.12 169 THR A C 1
ATOM 1293 O O . THR A 1 169 ? 14.870 -6.571 -7.935 1.00 85.12 169 THR A O 1
ATOM 1296 N N . LEU A 1 170 ? 13.196 -5.888 -6.607 1.00 85.25 170 LEU A N 1
ATOM 1297 C CA . LEU A 1 170 ? 13.050 -4.591 -7.269 1.00 85.25 170 LEU A CA 1
ATOM 1298 C C . LEU A 1 170 ? 14.315 -3.734 -7.106 1.00 85.25 170 LEU A C 1
ATOM 1300 O O . LEU A 1 170 ? 14.735 -3.068 -8.053 1.00 85.25 170 LEU A O 1
ATOM 1304 N N . TYR A 1 171 ? 14.929 -3.750 -5.927 1.00 79.12 171 TYR A N 1
ATOM 1305 C CA . TYR A 1 171 ? 16.106 -2.939 -5.625 1.00 79.12 171 TYR A CA 1
ATOM 1306 C C . TYR A 1 171 ? 17.367 -3.421 -6.326 1.00 79.12 171 TYR A C 1
ATOM 1308 O O . TYR A 1 171 ? 18.089 -2.591 -6.890 1.00 79.12 171 TYR A O 1
ATOM 1316 N N . ASP A 1 172 ? 17.591 -4.732 -6.360 1.00 83.44 172 ASP A N 1
ATOM 1317 C CA . ASP A 1 172 ? 18.701 -5.325 -7.105 1.00 83.44 172 ASP A CA 1
ATOM 1318 C C . ASP A 1 172 ? 18.616 -4.902 -8.576 1.00 83.44 172 ASP A C 1
ATOM 1320 O O . ASP A 1 172 ? 19.551 -4.333 -9.135 1.00 83.44 172 ASP A O 1
ATOM 1324 N N . ARG A 1 173 ? 17.423 -5.002 -9.170 1.00 85.81 173 ARG A N 1
ATOM 1325 C CA . ARG A 1 173 ? 17.195 -4.624 -10.571 1.00 85.81 173 ARG A CA 1
ATOM 1326 C C . ARG A 1 173 ? 17.324 -3.134 -10.846 1.00 85.81 173 ARG A C 1
ATOM 1328 O O . ARG A 1 173 ? 17.802 -2.752 -11.913 1.00 85.81 173 ARG A O 1
ATOM 1335 N N . LEU A 1 174 ? 16.876 -2.270 -9.937 1.00 82.31 174 LEU A N 1
ATOM 1336 C CA . LEU A 1 174 ? 17.073 -0.823 -10.079 1.00 82.31 174 LEU A CA 1
ATOM 1337 C C . LEU A 1 174 ? 18.563 -0.461 -10.028 1.00 82.31 174 LEU A C 1
ATOM 1339 O O . LEU A 1 174 ? 18.999 0.439 -10.748 1.00 82.31 174 LEU A O 1
ATOM 1343 N N . THR A 1 175 ? 19.343 -1.178 -9.220 1.00 79.38 175 THR A N 1
ATOM 1344 C CA . THR A 1 175 ? 20.791 -0.983 -9.086 1.00 79.38 175 THR A CA 1
ATOM 1345 C C . THR A 1 175 ? 21.543 -1.511 -10.308 1.00 79.38 175 THR A C 1
ATOM 1347 O O . THR A 1 175 ? 22.373 -0.792 -10.867 1.00 79.38 175 THR A O 1
ATOM 1350 N N . ASP A 1 176 ? 21.189 -2.697 -10.800 1.00 77.88 176 ASP A N 1
ATOM 1351 C CA . ASP A 1 176 ? 21.778 -3.292 -12.003 1.00 77.88 176 ASP A CA 1
ATOM 1352 C C . ASP A 1 176 ? 21.499 -2.440 -13.248 1.00 77.88 176 ASP A C 1
ATOM 1354 O O . ASP A 1 176 ? 22.418 -2.092 -13.994 1.00 77.88 176 ASP A O 1
ATOM 1358 N N . ASN A 1 177 ? 20.246 -1.996 -13.423 1.00 68.25 177 ASN A N 1
ATOM 1359 C CA . ASN A 1 177 ? 19.857 -1.105 -14.521 1.00 68.25 177 ASN A CA 1
ATOM 1360 C C . ASN A 1 177 ? 20.573 0.252 -14.461 1.00 68.25 177 ASN A C 1
ATOM 1362 O O . ASN A 1 177 ? 20.735 0.923 -15.485 1.00 68.25 177 ASN A O 1
ATOM 1366 N N . ARG A 1 178 ? 20.996 0.695 -13.273 1.00 64.62 178 ARG A N 1
ATOM 1367 C CA . ARG A 1 178 ? 21.790 1.916 -13.122 1.00 64.62 178 ARG A CA 1
ATOM 1368 C C . ARG A 1 178 ? 23.211 1.708 -13.636 1.00 64.62 178 ARG A C 1
ATOM 1370 O O . ARG A 1 178 ? 23.720 2.575 -14.341 1.00 64.62 178 ARG A O 1
ATOM 1377 N N . MET A 1 179 ? 23.834 0.570 -13.328 1.00 58.97 179 MET A N 1
ATOM 1378 C CA . MET A 1 179 ? 25.202 0.268 -13.761 1.00 58.97 179 MET A CA 1
ATOM 1379 C C . MET A 1 179 ? 25.306 0.064 -15.274 1.00 58.97 179 MET A C 1
ATOM 1381 O O . MET A 1 179 ? 26.267 0.528 -15.882 1.00 58.97 179 MET A O 1
ATOM 1385 N N . THR A 1 180 ? 24.296 -0.533 -15.910 1.00 58.75 180 THR A N 1
ATOM 1386 C CA . THR A 1 180 ? 24.267 -0.693 -17.375 1.00 58.75 180 THR A CA 1
ATOM 1387 C C . THR A 1 180 ? 24.106 0.624 -18.135 1.00 58.75 180 THR A C 1
ATOM 1389 O O . THR A 1 180 ? 24.531 0.715 -19.282 1.00 58.75 180 THR A O 1
ATOM 1392 N N . ASN A 1 181 ? 23.524 1.653 -17.508 1.00 54.97 181 ASN A N 1
ATOM 1393 C CA . ASN A 1 181 ? 23.310 2.967 -18.125 1.00 54.97 181 ASN A CA 1
ATOM 1394 C C . ASN A 1 181 ? 24.396 4.002 -17.763 1.00 54.97 181 ASN A C 1
ATOM 1396 O O . ASN A 1 181 ? 24.470 5.051 -18.396 1.00 54.97 181 ASN A O 1
ATOM 1400 N N . ALA A 1 182 ? 25.256 3.720 -16.776 1.00 54.28 182 ALA A N 1
ATOM 1401 C CA . ALA A 1 182 ? 26.278 4.639 -16.259 1.00 54.28 182 ALA A CA 1
ATOM 1402 C C . ALA A 1 182 ? 27.617 4.587 -17.026 1.00 54.28 182 ALA A C 1
ATOM 1404 O O . ALA A 1 182 ? 28.698 4.703 -16.444 1.00 54.28 182 ALA A O 1
ATOM 1405 N N . GLY A 1 183 ? 27.564 4.451 -18.352 1.00 51.75 183 GLY A N 1
ATOM 1406 C CA . GLY A 1 183 ? 28.700 4.794 -19.201 1.00 51.75 183 GLY A CA 1
ATOM 1407 C C . GLY A 1 183 ? 28.859 6.313 -19.238 1.00 51.75 183 GLY A C 1
ATOM 1408 O O . GLY A 1 183 ? 28.163 6.969 -20.000 1.00 51.75 183 GLY A O 1
ATOM 1409 N N . THR A 1 184 ? 29.798 6.841 -18.450 1.00 47.81 184 THR A N 1
ATOM 1410 C CA . THR A 1 184 ? 30.256 8.245 -18.329 1.00 47.81 184 THR A CA 1
ATOM 1411 C C . THR A 1 184 ? 29.607 9.132 -17.251 1.00 47.81 184 THR A C 1
ATOM 1413 O O . THR A 1 184 ? 28.473 9.587 -17.345 1.00 47.81 184 THR A O 1
ATOM 1416 N N . THR A 1 185 ? 30.486 9.516 -16.317 1.00 43.12 185 THR A N 1
ATOM 1417 C CA . THR A 1 185 ? 30.512 10.732 -15.482 1.00 43.12 185 THR A CA 1
ATOM 1418 C C . THR A 1 185 ? 29.895 10.667 -14.080 1.00 43.12 185 THR A C 1
ATOM 1420 O O . THR A 1 185 ? 28.687 10.621 -13.868 1.00 43.12 185 THR A O 1
ATOM 1423 N N . THR A 1 186 ? 30.825 10.710 -13.127 1.00 53.75 186 THR A N 1
ATOM 1424 C CA . THR A 1 186 ? 30.727 10.926 -11.686 1.00 53.75 186 THR A CA 1
ATOM 1425 C C . THR A 1 186 ? 29.969 12.210 -11.339 1.00 53.75 186 THR A C 1
ATOM 1427 O O . THR A 1 186 ? 30.500 13.296 -11.518 1.00 53.75 186 THR A O 1
ATOM 1430 N N . ASP A 1 187 ? 28.732 12.070 -10.874 1.00 47.78 187 ASP A N 1
ATOM 1431 C CA . ASP A 1 187 ? 28.179 12.735 -9.681 1.00 47.78 187 ASP A CA 1
ATOM 1432 C C . ASP A 1 187 ? 26.728 12.272 -9.532 1.00 47.78 187 ASP A C 1
ATOM 1434 O O . ASP A 1 187 ? 25.811 12.684 -10.242 1.00 47.78 187 ASP A O 1
ATOM 1438 N N . ALA A 1 188 ? 26.536 11.299 -8.650 1.00 44.19 188 ALA A N 1
ATOM 1439 C CA . ALA A 1 188 ? 25.275 10.605 -8.477 1.00 44.19 188 ALA A CA 1
ATOM 1440 C C . ALA A 1 188 ? 24.522 11.184 -7.269 1.00 44.19 188 ALA A C 1
ATOM 1442 O O . ALA A 1 188 ? 24.992 11.002 -6.146 1.00 44.19 188 ALA A O 1
ATOM 1443 N N . PRO A 1 189 ? 23.327 11.787 -7.434 1.00 42.38 189 PRO A N 1
ATOM 1444 C CA . PRO A 1 189 ? 22.455 12.027 -6.295 1.00 42.38 189 PRO A CA 1
ATOM 1445 C C . PRO A 1 189 ? 22.082 10.677 -5.664 1.00 42.38 189 PRO A C 1
ATOM 1447 O O . PRO A 1 189 ? 21.637 9.730 -6.329 1.00 42.38 189 PRO A O 1
ATOM 1450 N N . HIS A 1 190 ? 22.359 10.572 -4.370 1.00 43.31 190 HIS A N 1
ATOM 1451 C CA . HIS A 1 190 ? 22.112 9.399 -3.549 1.00 43.31 190 HIS A CA 1
ATOM 1452 C C . HIS A 1 190 ? 20.603 9.289 -3.310 1.00 43.31 190 HIS A C 1
ATOM 1454 O O . HIS A 1 190 ? 19.986 10.204 -2.772 1.00 43.31 190 HIS A O 1
ATOM 1460 N N . CYS A 1 191 ? 19.986 8.177 -3.716 1.00 51.78 191 CYS A N 1
ATOM 1461 C CA . CYS A 1 191 ? 18.571 7.913 -3.449 1.00 51.78 191 CYS A CA 1
ATOM 1462 C C . CYS A 1 191 ? 18.307 7.561 -1.975 1.00 51.78 191 CYS A C 1
ATOM 1464 O O . CYS A 1 191 ? 17.360 6.837 -1.723 1.00 51.78 191 CYS A O 1
ATOM 1466 N N . ASP A 1 192 ? 19.086 8.049 -1.005 1.00 43.78 192 ASP A N 1
ATOM 1467 C CA . ASP A 1 192 ? 18.882 7.771 0.428 1.00 43.78 192 ASP A CA 1
ATOM 1468 C C . ASP A 1 192 ? 17.473 8.175 0.915 1.00 43.78 192 ASP A C 1
ATOM 1470 O O . ASP A 1 192 ? 16.867 7.516 1.759 1.00 43.78 192 ASP A O 1
ATOM 1474 N N . ALA A 1 193 ? 16.867 9.177 0.268 1.00 43.81 193 ALA A N 1
ATOM 1475 C CA . ALA A 1 193 ? 15.497 9.619 0.529 1.00 43.81 193 ALA A CA 1
ATOM 1476 C C . ALA A 1 193 ? 14.400 8.595 0.155 1.00 43.81 193 ALA A C 1
ATOM 1478 O O . ALA A 1 193 ? 13.301 8.650 0.707 1.00 43.81 193 ALA A O 1
ATOM 1479 N N . ALA A 1 194 ? 14.678 7.630 -0.730 1.00 46.69 194 ALA A N 1
ATOM 1480 C CA . ALA A 1 194 ? 13.715 6.598 -1.141 1.00 46.69 194 ALA A CA 1
ATOM 1481 C C . ALA A 1 194 ? 13.497 5.506 -0.078 1.00 46.69 194 ALA A C 1
ATOM 1483 O O . ALA A 1 194 ? 12.636 4.632 -0.235 1.00 46.69 194 ALA A O 1
ATOM 1484 N N . TRP A 1 195 ? 14.251 5.575 1.018 1.00 52.41 195 TRP A N 1
ATOM 1485 C CA . TRP A 1 195 ? 14.364 4.538 2.048 1.00 52.41 195 TRP A CA 1
ATOM 1486 C C . TRP A 1 195 ? 14.020 5.040 3.436 1.00 52.41 195 TRP A C 1
ATOM 1488 O O . TRP A 1 195 ? 13.823 4.238 4.347 1.00 52.41 195 TRP A O 1
ATOM 1498 N N . HIS A 1 196 ? 13.899 6.357 3.602 1.00 50.72 196 HIS A N 1
ATOM 1499 C CA . HIS A 1 196 ? 13.332 6.892 4.819 1.00 50.72 196 HIS A CA 1
ATOM 1500 C C . HIS A 1 196 ? 11.875 6.459 4.912 1.00 50.72 196 HIS A C 1
ATOM 1502 O O . HIS A 1 196 ? 11.068 6.652 3.991 1.00 50.72 196 HIS A O 1
ATOM 1508 N N . VAL A 1 197 ? 11.582 5.827 6.045 1.00 51.16 197 VAL A N 1
ATOM 1509 C CA . VAL A 1 197 ? 10.234 5.642 6.562 1.00 51.16 197 VAL A CA 1
ATOM 1510 C C . VAL A 1 197 ? 9.509 6.962 6.395 1.00 51.16 197 VAL A C 1
ATOM 1512 O O . VAL A 1 197 ? 10.045 8.009 6.765 1.00 51.16 197 VAL A O 1
ATOM 1515 N N . ALA A 1 198 ? 8.300 6.929 5.840 1.00 50.53 198 ALA A N 1
ATOM 1516 C CA . ALA A 1 198 ? 7.427 8.068 6.026 1.00 50.53 198 ALA A CA 1
ATOM 1517 C C . ALA A 1 198 ? 7.144 8.116 7.529 1.00 50.53 198 ALA A C 1
ATOM 1519 O O . ALA A 1 198 ? 6.384 7.293 8.034 1.00 50.53 198 ALA A O 1
ATOM 1520 N N . HIS A 1 199 ? 7.817 8.993 8.266 1.00 51.97 199 HIS A N 1
ATOM 1521 C CA . HIS A 1 199 ? 7.383 9.284 9.621 1.00 51.97 199 HIS A CA 1
ATOM 1522 C C . HIS A 1 199 ? 5.996 9.937 9.519 1.00 51.97 199 HIS A C 1
ATOM 1524 O O . HIS A 1 199 ? 5.709 10.612 8.520 1.00 51.97 199 HIS A O 1
ATOM 1530 N N . PRO A 1 200 ? 5.105 9.736 10.502 1.00 50.16 200 PRO A N 1
ATOM 1531 C CA . PRO A 1 200 ? 3.987 10.663 10.648 1.00 50.16 200 PRO A CA 1
ATOM 1532 C C . PRO A 1 200 ? 4.534 12.110 10.686 1.00 50.16 200 PRO A C 1
ATOM 1534 O O . PRO A 1 200 ? 5.702 12.300 11.053 1.00 50.16 200 PRO A O 1
ATOM 1537 N N . PRO A 1 201 ? 3.742 13.124 10.287 1.00 43.81 201 PRO A N 1
ATOM 1538 C CA . PRO A 1 201 ? 4.157 14.521 10.406 1.00 43.81 201 PRO A CA 1
ATOM 1539 C C . PRO A 1 201 ? 4.719 14.771 11.810 1.00 43.81 201 PRO A C 1
ATOM 1541 O O . PRO A 1 201 ? 4.099 14.407 12.804 1.00 43.81 201 PRO A O 1
ATOM 1544 N N . SER A 1 202 ? 5.941 15.298 11.861 1.00 43.06 202 SER A N 1
ATOM 1545 C CA . SER A 1 202 ? 6.786 15.346 13.062 1.00 43.06 202 SER A CA 1
ATOM 1546 C C . SER A 1 202 ? 6.436 16.486 14.020 1.00 43.06 202 SER A C 1
ATOM 1548 O O . SER A 1 202 ? 7.238 16.806 14.890 1.00 43.06 202 SER A O 1
ATOM 1550 N N . ASP A 1 203 ? 5.258 17.087 13.867 1.00 41.78 203 ASP A N 1
ATOM 1551 C CA . ASP A 1 203 ? 4.747 18.095 14.789 1.00 41.78 203 ASP A CA 1
ATOM 1552 C C . ASP A 1 203 ? 4.062 17.370 15.964 1.00 41.78 203 ASP A C 1
ATOM 1554 O O . ASP A 1 203 ? 2.835 17.311 16.053 1.00 41.78 203 ASP A O 1
ATOM 1558 N N . PHE A 1 204 ? 4.895 16.758 16.812 1.00 40.06 204 PHE A N 1
ATOM 1559 C CA . PHE A 1 204 ? 4.567 16.260 18.150 1.00 40.06 204 PHE A CA 1
ATOM 1560 C C . PHE A 1 204 ? 5.443 16.982 19.175 1.00 40.06 204 PHE A C 1
ATOM 1562 O O . PHE A 1 204 ? 6.679 17.019 18.964 1.00 40.06 204 PHE A O 1
#

Radius of gyration: 22.3 Å; chains: 1; bounding box: 52×55×75 Å

Secondary structure (DSSP, 8-state):
----------------------TTSTTTT-HHHHHHHHSTT-BGGGS-HHHHHHHHHHHHTSS--HHHHHHHHTT-BEEEEEEEHHHHHHHHHHHHHHHHTTS--------HHHHHHHHS------SSSPPPEEEPSSSSSEEE-HHHHHHHHHTT-SEEEEEEE-HHHHHHHHHHHHHHH--S---PPPGGGGTS--PPPS--

Sequence (204 aa):
MHTTRNGQVGLIPSRNQSTAQPASAWLLGYAAFHDALQREETDFGALPPYVKLPVLRRLAGCAFTPSSVLVALNGVRAAYIEVGTSSVAEVVRHYFSSEANNADAANETTDILETLAATFPPAVVPLVARSPCLLSPGRGIFLEGWQRFVTYWARNDETIPLLAVDWPTLYDRLTDNRMTNAGTTTDAPHCDAAWHVAHPPSDF